Protein AF-A0A5J4V5X4-F1 (afdb_monomer)

Foldseek 3Di:
DVVVVVVVVVVVVVVVVVVVVLQDKDKDKDAFDKAAQFDAPDPPARFFKKKWKDAQQDIDIADTHGRDRIDTSHVDMDIDIGDCVSNVNDFKIKMWMWGDDPDDDIHTRFIWIDGPRVPRVHDDDDDTDGDDPDPVVVVVVVVVVVVVVVVVVVVVVVVVVVVVVVVVVLVVDDKDKDKDAFDKAAQFQAPDPPARFQKKKWKDQQPDIDIADTRPRDRIDTSHVDMDIDIDDCVRSVNRQWIKIWMWGDDPPDDIHTRDIDIDGD
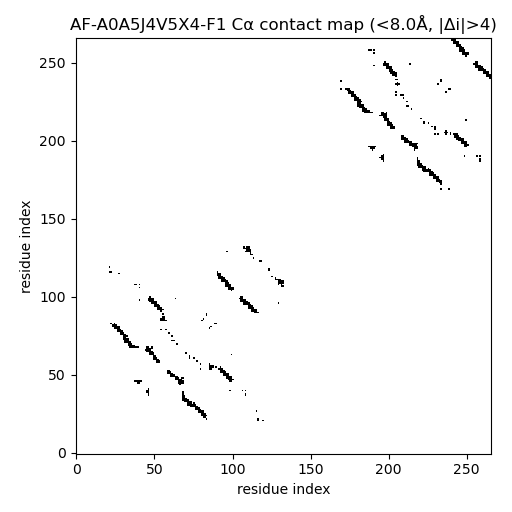
Nearest PDB structures (foldseek):
  6ank-assembly1_A  TM=4.273E-01  e=1.308E-10  Rattus norvegicus
  2uzp-assembly3_C  TM=7.784E-01  e=8.491E-06  Homo sapiens
  7a1r-assembly2_B  TM=8.191E-01  e=8.751E-05  Trypanosoma brucei equiperdum
  8fam-assembly2_B  TM=8.199E-01  e=1.141E-04  Octopus bimaculoides
  7t7c-assembly1_A  TM=8.362E-01  e=1.410E-04  Rattus norvegicus

Solvent-accessible surface area (backbone atoms only — not comparable to full-atom values): 15477 Å² total; per-residue (Å²): 115,71,73,58,54,51,53,56,48,52,51,53,51,49,53,50,51,60,59,52,67,73,69,61,77,50,71,49,74,48,59,74,43,70,52,67,83,49,74,71,76,48,95,78,69,45,22,20,40,30,45,38,41,36,43,51,82,45,76,51,67,57,72,74,46,75,61,39,45,59,50,72,46,67,92,48,72,47,81,43,74,41,37,71,76,48,23,71,78,57,65,45,41,38,40,37,35,30,30,63,48,96,75,79,74,60,46,77,61,22,39,39,70,46,70,50,70,87,37,71,98,40,95,72,91,81,88,79,76,65,44,62,82,69,75,53,68,60,58,54,52,48,52,53,50,52,52,52,49,52,53,49,52,51,53,50,50,53,51,48,52,52,50,49,52,51,49,59,58,52,69,73,60,71,73,46,73,49,76,48,62,65,45,65,51,67,84,48,73,68,75,41,98,88,53,44,16,22,37,28,44,40,40,33,46,72,93,48,72,52,69,56,72,72,43,73,64,34,41,56,51,70,46,60,90,49,73,48,77,48,78,45,37,59,75,81,34,70,61,64,46,47,36,40,41,31,36,30,30,61,47,98,78,77,72,62,44,82,74,48,74,49,73,42,82,111

Sequence (266 aa):
MIQVQQIEEDQKEQEKEDQESKYVKGVVQISNISVRDLPQMDLVGKTDPYVLFKMGIQEKQTSVAKETLNYDYKDEQFDMLYDKTIMQGKKEVEVEVWDYDSVGKNDLIGIASFDILPSFNNPIQVELFLQQKKKEKEETIKSLKEEEIKKKEEEIRLKEERRKKKREENAKYVKGIIKFSKIAVYDLPKMDIKDQSDPYVLIRMGEESEQTTIARNSQSHEYLNEEFMIEYDPVKTQVQKEVDVEVWDYDKTGFDDLIGAVSVDV

Organism: NCBI:txid222440

Structure (mmCIF, N/CA/C/O backbone):
data_AF-A0A5J4V5X4-F1
#
_entry.id   AF-A0A5J4V5X4-F1
#
loop_
_atom_site.group_PDB
_atom_site.id
_atom_site.type_symbol
_atom_site.label_atom_id
_atom_site.label_alt_id
_atom_site.label_comp_id
_atom_site.label_asym_id
_atom_site.label_entity_id
_atom_site.label_seq_id
_atom_site.pdbx_PDB_ins_code
_atom_site.Cartn_x
_atom_site.Cartn_y
_atom_site.Cartn_z
_atom_site.occupancy
_atom_site.B_iso_or_equiv
_atom_site.auth_seq_id
_atom_site.auth_comp_id
_atom_site.auth_asym_id
_atom_site.auth_atom_id
_atom_site.pdbx_PDB_model_num
ATOM 1 N N . MET A 1 1 ? -30.992 5.388 -13.947 1.00 60.34 1 MET A N 1
ATOM 2 C CA . MET A 1 1 ? -29.577 5.817 -14.019 1.00 60.34 1 MET A CA 1
ATOM 3 C C . MET A 1 1 ? -28.631 4.759 -13.454 1.00 60.34 1 MET A C 1
ATOM 5 O O . MET A 1 1 ? -27.707 4.409 -14.162 1.00 60.34 1 MET A O 1
ATOM 9 N N . ILE A 1 2 ? -28.907 4.163 -12.285 1.00 57.25 2 ILE A N 1
ATOM 10 C CA . ILE A 1 2 ? -28.045 3.130 -11.657 1.00 57.25 2 ILE A CA 1
ATOM 11 C C . ILE A 1 2 ? -27.912 1.844 -12.504 1.00 57.25 2 ILE A C 1
ATOM 13 O O . ILE A 1 2 ? -26.822 1.318 -12.672 1.00 57.25 2 ILE A O 1
ATOM 17 N N . GLN A 1 3 ? -29.002 1.372 -13.117 1.00 58.50 3 GLN A N 1
ATOM 18 C CA . GLN A 1 3 ? -29.009 0.108 -13.871 1.00 58.50 3 GLN A CA 1
ATOM 19 C C . GLN A 1 3 ? -28.243 0.159 -15.207 1.00 58.50 3 GLN A C 1
ATOM 21 O O . GLN A 1 3 ? -27.808 -0.873 -15.695 1.00 58.50 3 GLN A O 1
ATOM 26 N N . VAL A 1 4 ? -28.071 1.348 -15.796 1.00 68.19 4 VAL A N 1
ATOM 27 C CA . VAL A 1 4 ? -27.305 1.522 -17.047 1.00 68.19 4 VAL A CA 1
ATOM 28 C C . VAL A 1 4 ? -25.805 1.544 -16.753 1.00 68.19 4 VAL A C 1
ATOM 30 O O . VAL A 1 4 ? -25.046 0.912 -17.473 1.00 68.19 4 VAL A O 1
ATOM 33 N N . GLN A 1 5 ? -25.395 2.185 -15.652 1.00 61.69 5 GLN A N 1
ATOM 34 C CA . GLN A 1 5 ? -23.997 2.191 -15.205 1.00 61.69 5 GLN A CA 1
ATOM 35 C C . GLN A 1 5 ? -23.489 0.782 -14.897 1.00 61.69 5 GLN A C 1
ATOM 37 O O . GLN A 1 5 ? -22.386 0.440 -15.298 1.00 61.69 5 GLN A O 1
ATOM 42 N N . GLN A 1 6 ? -24.317 -0.048 -14.263 1.00 62.16 6 GLN A N 1
ATOM 43 C CA . GLN A 1 6 ? -23.923 -1.410 -13.913 1.00 62.16 6 GLN A CA 1
ATOM 44 C C . GLN A 1 6 ? -23.751 -2.311 -15.147 1.00 62.16 6 GLN A C 1
ATOM 46 O O . GLN A 1 6 ? -22.796 -3.066 -15.226 1.00 62.16 6 GLN A O 1
ATOM 51 N N . ILE A 1 7 ? -24.605 -2.156 -16.166 1.00 73.50 7 ILE A N 1
ATOM 52 C CA . ILE A 1 7 ? -24.464 -2.878 -17.443 1.00 73.50 7 ILE A CA 1
ATOM 53 C C . ILE A 1 7 ? -23.193 -2.445 -18.191 1.00 73.50 7 ILE A C 1
ATOM 55 O O . ILE A 1 7 ? -22.521 -3.279 -18.791 1.00 73.50 7 ILE A O 1
ATOM 59 N N . GLU A 1 8 ? -22.852 -1.154 -18.165 1.00 73.00 8 GLU A N 1
ATOM 60 C CA . GLU A 1 8 ? -21.616 -0.644 -18.777 1.00 73.00 8 GLU A CA 1
ATOM 61 C C . GLU A 1 8 ? -20.351 -1.103 -18.030 1.00 73.00 8 GLU A C 1
ATOM 63 O O . GLU A 1 8 ? -19.305 -1.294 -18.654 1.00 73.00 8 GLU A O 1
ATOM 68 N N . GLU A 1 9 ? -20.425 -1.271 -16.708 1.00 68.31 9 GLU A N 1
ATOM 69 C CA . GLU A 1 9 ? -19.343 -1.825 -15.885 1.00 68.31 9 GLU A CA 1
ATOM 70 C C . GLU A 1 9 ? -19.153 -3.324 -16.146 1.00 68.31 9 GLU A C 1
ATOM 72 O O . GLU A 1 9 ? -18.037 -3.732 -16.469 1.00 68.31 9 GLU A O 1
ATOM 77 N N . ASP A 1 10 ? -20.235 -4.107 -16.142 1.00 71.69 10 ASP A N 1
ATOM 78 C CA . ASP A 1 10 ? -20.206 -5.548 -16.419 1.00 71.69 10 ASP A CA 1
ATOM 79 C C . ASP A 1 10 ? -19.675 -5.839 -17.839 1.00 71.69 10 ASP A C 1
ATOM 81 O O . ASP A 1 10 ? -18.856 -6.736 -18.042 1.00 71.69 10 ASP A O 1
ATOM 85 N N . GLN A 1 11 ? -20.070 -5.039 -18.838 1.00 65.56 11 GLN A N 1
ATOM 86 C CA . GLN A 1 11 ? -19.550 -5.159 -20.208 1.00 65.56 11 GLN A CA 1
ATOM 87 C C . GLN A 1 11 ? -18.051 -4.844 -20.298 1.00 65.56 11 GLN A C 1
ATOM 89 O O . GLN A 1 11 ? -17.321 -5.536 -21.006 1.00 65.56 11 GLN A O 1
ATOM 94 N N . LYS A 1 12 ? -17.566 -3.837 -19.562 1.00 62.84 12 LYS A N 1
ATOM 95 C CA . LYS A 1 12 ? -16.130 -3.514 -19.503 1.00 62.84 12 LYS A CA 1
ATOM 96 C C . LYS A 1 12 ? -15.320 -4.584 -18.784 1.00 62.84 12 LYS A C 1
ATOM 98 O O . LYS A 1 12 ? -14.165 -4.801 -19.147 1.00 62.84 12 LYS A O 1
ATOM 103 N N . GLU A 1 13 ? -15.874 -5.208 -17.749 1.00 65.19 13 GLU A N 1
ATOM 104 C CA . GLU A 1 13 ? -15.226 -6.325 -17.059 1.00 65.19 13 GLU A CA 1
ATOM 105 C C . GLU A 1 13 ? -15.133 -7.548 -17.969 1.00 65.19 13 GLU A C 1
ATOM 107 O O . GLU A 1 13 ? -14.054 -8.127 -18.095 1.00 65.19 13 GLU A O 1
ATOM 112 N N . GLN A 1 14 ? -16.200 -7.855 -18.705 1.00 62.06 14 GLN A N 1
ATOM 113 C CA . GLN A 1 14 ? -16.226 -8.984 -19.627 1.00 62.06 14 GLN A CA 1
ATOM 114 C C . GLN A 1 14 ? -15.310 -8.781 -20.847 1.00 62.06 14 GLN A C 1
ATOM 116 O O . GLN A 1 14 ? -14.565 -9.687 -21.214 1.00 62.06 14 GLN A O 1
ATOM 121 N N . GLU A 1 15 ? -15.250 -7.573 -21.421 1.00 60.53 15 GLU A N 1
ATOM 122 C CA . GLU A 1 15 ? -14.280 -7.244 -22.480 1.00 60.53 15 GLU A CA 1
ATOM 123 C C . GLU A 1 15 ? -12.823 -7.340 -21.996 1.00 60.53 15 GLU A C 1
ATOM 125 O O . GLU A 1 15 ? -11.941 -7.780 -22.742 1.00 60.53 15 GLU A O 1
ATOM 130 N N . LYS A 1 16 ? -12.546 -6.947 -20.745 1.00 59.47 16 LYS A N 1
ATOM 131 C CA . LYS A 1 16 ? -11.217 -7.106 -20.135 1.00 59.47 16 LYS A CA 1
ATOM 132 C C . LYS A 1 16 ? -10.866 -8.576 -19.930 1.00 59.47 16 LYS A C 1
ATOM 134 O O . LYS A 1 16 ? -9.736 -8.963 -20.223 1.00 59.47 16 LYS A O 1
ATOM 139 N N . GLU A 1 17 ? -11.812 -9.381 -19.459 1.00 60.97 17 GLU A N 1
ATOM 140 C CA . GLU A 1 17 ? -11.627 -10.814 -19.227 1.00 60.97 17 GLU A CA 1
ATOM 141 C C . GLU A 1 17 ? -11.384 -11.570 -20.547 1.00 60.97 17 GLU A C 1
ATOM 143 O O . GLU A 1 17 ? -10.432 -12.349 -20.659 1.00 60.97 17 GLU A O 1
ATOM 148 N N . ASP A 1 18 ? -12.136 -11.235 -21.600 1.00 60.19 18 ASP A N 1
ATOM 149 C CA . ASP A 1 18 ? -11.964 -11.793 -22.944 1.00 60.19 18 ASP A CA 1
ATOM 150 C C . ASP A 1 18 ? -10.613 -11.408 -23.570 1.00 60.19 18 ASP A C 1
ATOM 152 O O . ASP A 1 18 ? -9.957 -12.241 -24.206 1.00 60.19 18 ASP A O 1
ATOM 156 N N . GLN A 1 19 ? -10.140 -10.172 -23.373 1.00 60.28 19 GLN A N 1
ATOM 157 C CA . GLN A 1 19 ? -8.794 -9.771 -23.800 1.00 60.28 19 GLN A CA 1
ATOM 158 C C . GLN A 1 19 ? -7.691 -10.464 -22.991 1.00 60.28 19 GLN A C 1
ATOM 160 O O . GLN A 1 19 ? -6.655 -10.829 -23.548 1.00 60.28 19 GLN A O 1
ATOM 165 N N . GLU A 1 20 ? -7.896 -10.671 -21.691 1.00 62.59 20 GLU A N 1
ATOM 166 C CA . GLU A 1 20 ? -6.935 -11.354 -20.827 1.00 62.59 20 GLU A CA 1
ATOM 167 C C . GLU A 1 20 ? -6.819 -12.855 -21.100 1.00 62.59 20 GLU A C 1
ATOM 169 O O . GLU A 1 20 ? -5.740 -13.419 -20.901 1.00 62.59 20 GLU A O 1
ATOM 174 N N . SER A 1 21 ? -7.888 -13.491 -21.582 1.00 63.16 21 SER A N 1
ATOM 175 C CA . SER A 1 21 ? -7.906 -14.917 -21.934 1.00 63.16 21 SER A CA 1
ATOM 176 C C . SER A 1 21 ? -6.951 -15.278 -23.085 1.00 63.16 21 SER A C 1
ATOM 178 O O . SER A 1 21 ? -6.534 -16.431 -23.209 1.00 63.16 21 SER A O 1
ATOM 180 N N . LYS A 1 22 ? -6.546 -14.290 -23.899 1.00 66.12 22 LYS A N 1
ATOM 181 C CA . LYS A 1 22 ? -5.608 -14.465 -25.024 1.00 66.12 22 LYS A CA 1
ATOM 182 C C . LYS A 1 22 ? -4.151 -14.627 -24.581 1.00 66.12 22 LYS A C 1
ATOM 184 O O . LYS A 1 22 ? -3.337 -15.161 -25.329 1.00 66.12 22 LYS A O 1
ATOM 189 N N . TYR A 1 23 ? -3.819 -14.187 -23.369 1.00 67.56 23 TYR A N 1
ATOM 190 C CA . TYR A 1 23 ? -2.474 -14.258 -22.808 1.00 67.56 23 TYR A CA 1
ATOM 191 C C . TYR A 1 23 ? -2.281 -15.553 -22.011 1.00 67.56 23 TYR A C 1
ATOM 193 O O . TYR A 1 23 ? -2.310 -15.570 -20.776 1.00 67.56 23 TYR A O 1
ATOM 201 N N . VAL A 1 24 ? -2.093 -16.660 -22.724 1.00 74.38 24 VAL A N 1
ATOM 202 C CA . VAL A 1 24 ? -1.725 -17.945 -22.113 1.00 74.38 24 VAL A CA 1
ATOM 203 C C . VAL A 1 24 ? -0.221 -18.011 -21.847 1.00 74.38 24 VAL A C 1
ATOM 205 O O . VAL A 1 24 ? 0.567 -17.313 -22.483 1.00 74.38 24 VAL A O 1
ATOM 208 N N . LYS A 1 25 ? 0.192 -18.865 -20.904 1.00 85.62 25 LYS A N 1
ATOM 209 C CA . LYS A 1 25 ? 1.616 -19.113 -20.639 1.00 85.62 25 LYS A CA 1
ATOM 210 C C . LYS A 1 25 ? 2.313 -19.582 -21.918 1.00 85.62 25 LYS A C 1
ATOM 212 O O . LYS A 1 25 ? 1.783 -20.445 -22.617 1.00 85.62 25 LYS A O 1
ATOM 217 N N . GLY A 1 26 ? 3.498 -19.054 -22.200 1.00 88.56 26 GLY A N 1
ATOM 218 C CA . GLY A 1 26 ? 4.203 -19.345 -23.445 1.00 88.56 26 GLY A CA 1
ATOM 219 C C . GLY A 1 26 ? 5.654 -18.881 -23.457 1.00 88.56 26 GLY A C 1
ATOM 220 O O . GLY A 1 26 ? 6.220 -18.525 -22.425 1.00 88.56 26 GLY A O 1
ATOM 221 N N . VAL A 1 27 ? 6.252 -18.896 -24.645 1.00 90.50 27 VAL A N 1
ATOM 222 C CA . VAL A 1 27 ? 7.612 -18.412 -24.901 1.00 90.50 27 VAL A CA 1
ATOM 223 C C . VAL A 1 27 ? 7.535 -17.346 -25.985 1.00 90.50 27 VAL A C 1
ATOM 225 O O . VAL A 1 27 ? 6.976 -17.594 -27.051 1.00 90.50 27 VAL A O 1
ATOM 228 N N . VAL A 1 28 ? 8.092 -16.171 -25.708 1.00 91.88 28 VAL A N 1
ATOM 229 C CA . VAL A 1 28 ? 8.309 -15.117 -26.701 1.00 91.88 28 VAL A CA 1
ATOM 230 C C . VAL A 1 28 ? 9.708 -15.299 -27.258 1.00 91.88 28 VAL A C 1
ATOM 232 O O . VAL A 1 28 ? 10.686 -15.204 -26.518 1.00 91.88 28 VAL A O 1
ATOM 235 N N . GLN A 1 29 ? 9.791 -15.580 -28.554 1.00 93.38 29 GLN A N 1
ATOM 236 C CA . GLN A 1 29 ? 11.049 -15.712 -29.273 1.00 93.38 29 GLN A CA 1
ATOM 237 C C . GLN A 1 29 ? 11.335 -14.433 -30.059 1.00 93.38 29 GLN A C 1
ATOM 239 O O . GLN A 1 29 ? 10.527 -14.010 -30.884 1.00 93.38 29 GLN A O 1
ATOM 244 N N . ILE A 1 30 ? 12.499 -13.839 -29.820 1.00 94.62 30 ILE A N 1
ATOM 245 C CA . ILE A 1 30 ? 12.974 -12.620 -30.478 1.00 94.62 30 ILE A CA 1
ATOM 246 C C . ILE A 1 30 ? 14.154 -13.003 -31.372 1.00 94.62 30 ILE A C 1
ATOM 248 O O . ILE A 1 30 ? 15.102 -13.623 -30.896 1.00 94.62 30 ILE A O 1
ATOM 252 N N . SER A 1 31 ? 14.094 -12.661 -32.659 1.00 94.44 31 SER A N 1
ATOM 253 C CA . SER A 1 31 ? 15.120 -12.969 -33.669 1.00 94.44 31 SER A CA 1
ATOM 254 C C . SER A 1 31 ? 15.124 -11.910 -34.778 1.00 94.44 31 SER A C 1
ATOM 256 O O . SER A 1 31 ? 14.267 -11.026 -34.785 1.00 94.44 31 SER A O 1
ATOM 258 N N . ASN A 1 32 ? 16.068 -11.997 -35.725 1.00 94.56 32 ASN A N 1
ATOM 259 C CA . ASN A 1 32 ? 16.205 -11.054 -36.849 1.00 94.56 32 ASN A CA 1
ATOM 260 C C . ASN A 1 32 ? 16.325 -9.589 -36.393 1.00 94.56 32 ASN A C 1
ATOM 262 O O . ASN A 1 32 ? 15.681 -8.692 -36.936 1.00 94.56 32 ASN A O 1
ATOM 266 N N . ILE A 1 33 ? 17.139 -9.356 -35.365 1.00 97.44 33 ILE A N 1
ATOM 267 C CA . ILE A 1 33 ? 17.257 -8.056 -34.706 1.00 97.44 33 ILE A CA 1
ATOM 268 C C . ILE A 1 33 ? 18.171 -7.151 -35.534 1.00 97.44 33 ILE A C 1
ATOM 270 O O . ILE A 1 33 ? 19.274 -7.543 -35.922 1.00 97.44 33 ILE A O 1
ATOM 274 N N . SER A 1 34 ? 17.737 -5.916 -35.773 1.00 96.69 34 SER A N 1
ATOM 275 C CA . SER A 1 34 ? 18.532 -4.922 -36.488 1.00 96.69 34 SER A CA 1
ATOM 276 C C . SER A 1 34 ? 18.312 -3.520 -35.939 1.00 96.69 34 SER A C 1
ATOM 278 O O . SER A 1 34 ? 17.181 -3.152 -35.630 1.00 96.69 34 SER A O 1
ATOM 280 N N . VAL A 1 35 ? 19.379 -2.726 -35.893 1.00 96.50 35 VAL A N 1
ATOM 281 C CA . VAL A 1 35 ? 19.341 -1.291 -35.577 1.00 96.50 35 VAL A CA 1
ATOM 282 C C . VAL A 1 35 ? 19.711 -0.481 -36.814 1.00 96.50 35 VAL A C 1
ATOM 284 O O . VAL A 1 35 ? 20.540 -0.921 -37.623 1.00 96.50 35 VAL A O 1
ATOM 287 N N . ARG A 1 36 ? 19.081 0.683 -36.982 1.00 94.88 36 ARG A N 1
ATOM 288 C CA . ARG A 1 36 ? 19.288 1.580 -38.123 1.00 94.88 36 ARG A CA 1
ATOM 289 C C . ARG A 1 36 ? 19.339 3.034 -37.688 1.00 94.88 36 ARG A C 1
ATOM 291 O O . ARG A 1 36 ? 18.669 3.402 -36.728 1.00 94.88 36 ARG A O 1
ATOM 298 N N . ASP A 1 37 ? 20.119 3.821 -38.424 1.00 91.69 37 ASP A N 1
ATOM 299 C CA . ASP A 1 37 ? 20.207 5.281 -38.313 1.00 91.69 37 ASP A CA 1
ATOM 300 C C . ASP A 1 37 ? 20.389 5.796 -36.874 1.00 91.69 37 ASP A C 1
ATOM 302 O O . ASP A 1 37 ? 19.809 6.808 -36.473 1.00 91.69 37 ASP A O 1
ATOM 306 N N . LEU A 1 38 ? 21.209 5.095 -36.083 1.00 91.88 38 LEU A N 1
ATOM 307 C CA . LEU A 1 38 ? 21.501 5.509 -34.713 1.00 91.88 38 LEU A CA 1
ATOM 308 C C . LEU A 1 38 ? 22.271 6.845 -34.694 1.00 91.88 38 LEU A C 1
ATOM 310 O O . LEU A 1 38 ? 23.084 7.104 -35.589 1.00 91.88 38 LEU A O 1
ATOM 314 N N . PRO A 1 39 ? 22.046 7.706 -33.685 1.00 85.75 39 PRO A N 1
ATOM 315 C CA . PRO A 1 39 ? 22.862 8.896 -33.486 1.00 85.75 39 PRO A CA 1
ATOM 316 C C . PRO A 1 39 ? 24.295 8.502 -33.119 1.00 85.75 39 PRO A C 1
ATOM 318 O O . PRO A 1 39 ? 24.517 7.493 -32.462 1.00 85.75 39 PRO A O 1
ATOM 321 N N . GLN A 1 40 ? 25.262 9.324 -33.516 1.00 81.69 40 GLN A N 1
ATOM 322 C CA . GLN A 1 40 ? 26.633 9.214 -33.028 1.00 81.69 40 GLN A CA 1
ATOM 323 C C . GLN A 1 40 ? 26.697 9.797 -31.612 1.00 81.69 40 GLN A C 1
ATOM 325 O O . GLN A 1 40 ? 26.451 10.995 -31.449 1.00 81.69 40 GLN A O 1
ATOM 330 N N . MET A 1 41 ? 27.006 8.970 -30.613 1.00 78.44 41 MET A N 1
ATOM 331 C CA . MET A 1 41 ? 27.123 9.436 -29.223 1.00 78.44 41 MET A CA 1
ATOM 332 C C . MET A 1 41 ? 28.569 9.788 -28.848 1.00 78.44 41 MET A C 1
ATOM 334 O O . MET A 1 41 ? 28.790 10.777 -28.149 1.00 78.44 41 MET A O 1
ATOM 338 N N . ASP A 1 42 ? 29.550 9.057 -29.385 1.00 71.44 42 ASP A N 1
ATOM 339 C CA . ASP A 1 42 ? 30.968 9.274 -29.093 1.00 71.44 42 ASP A CA 1
ATOM 340 C C . ASP A 1 42 ? 31.590 10.495 -29.785 1.00 71.44 42 ASP A C 1
ATOM 342 O O . ASP A 1 42 ? 31.419 10.736 -30.984 1.00 71.44 42 ASP A O 1
ATOM 346 N N . LEU A 1 43 ? 32.416 11.233 -29.028 1.00 62.25 43 LEU A N 1
ATOM 347 C CA . LEU A 1 43 ? 33.206 12.372 -29.527 1.00 62.25 43 LEU A CA 1
ATOM 348 C C . LEU A 1 43 ? 34.296 11.949 -30.530 1.00 62.25 43 LEU A C 1
ATOM 350 O O . LEU A 1 43 ? 34.685 12.745 -31.387 1.00 62.25 43 LEU A O 1
ATOM 354 N N . VAL A 1 44 ? 34.815 10.723 -30.404 1.00 61.06 44 VAL A N 1
ATOM 355 C CA . VAL A 1 44 ? 35.827 10.124 -31.287 1.00 61.06 44 VAL A CA 1
ATOM 356 C C . VAL A 1 44 ? 35.436 8.669 -31.536 1.00 61.06 44 VAL A C 1
ATOM 358 O O . VAL A 1 44 ? 35.567 7.852 -30.638 1.00 61.06 44 VAL A O 1
ATOM 361 N N . GLY A 1 45 ? 34.985 8.353 -32.750 1.00 65.38 45 GLY A N 1
ATOM 362 C CA . GLY A 1 45 ? 34.413 7.043 -33.087 1.00 65.38 45 GLY A CA 1
ATOM 363 C C . GLY A 1 45 ? 32.951 7.159 -33.519 1.00 65.38 45 GLY A C 1
ATOM 364 O O . GLY A 1 45 ? 32.420 8.262 -33.639 1.00 65.38 45 GLY A O 1
ATOM 365 N N . LYS A 1 46 ? 32.319 6.026 -33.821 1.00 77.31 46 LYS A N 1
ATOM 366 C CA . LYS A 1 46 ? 30.856 5.897 -33.944 1.00 77.31 46 LYS A CA 1
ATOM 367 C C . LYS A 1 46 ? 30.353 5.150 -32.706 1.00 77.31 46 LYS A C 1
ATOM 369 O O . LYS A 1 46 ? 31.164 4.620 -31.973 1.00 77.31 46 LYS A O 1
ATOM 374 N N . THR A 1 47 ? 29.043 5.036 -32.560 1.00 87.00 47 THR A N 1
ATOM 375 C CA . THR A 1 47 ? 28.393 4.248 -31.507 1.00 87.00 47 THR A CA 1
ATOM 376 C C . THR A 1 47 ? 28.736 2.756 -31.571 1.00 87.00 47 THR A C 1
ATOM 378 O O . THR A 1 47 ? 28.851 2.187 -32.661 1.00 87.00 47 THR A O 1
ATOM 381 N N . ASP A 1 48 ? 28.834 2.129 -30.403 1.00 93.25 48 ASP A N 1
ATOM 382 C CA . ASP A 1 48 ? 29.002 0.700 -30.155 1.00 93.25 48 ASP A CA 1
ATOM 383 C C . ASP A 1 48 ? 27.676 0.086 -29.639 1.00 93.25 48 ASP A C 1
ATOM 385 O O . ASP A 1 48 ? 27.520 -0.182 -28.440 1.00 93.25 48 ASP A O 1
ATOM 389 N N . PRO A 1 49 ? 26.652 -0.119 -30.496 1.00 95.88 49 PRO A N 1
ATOM 390 C CA . PRO A 1 49 ? 25.311 -0.383 -30.003 1.00 95.88 49 PRO A CA 1
ATOM 391 C C . PRO A 1 49 ? 25.120 -1.817 -29.494 1.00 95.88 49 PRO A C 1
ATOM 393 O O . PRO A 1 49 ? 25.599 -2.789 -30.093 1.00 95.88 49 PRO A O 1
ATOM 396 N N . TYR A 1 50 ? 24.303 -1.958 -28.452 1.00 97.31 50 TYR A N 1
ATOM 397 C CA . TYR A 1 50 ? 23.636 -3.209 -28.080 1.00 97.31 50 TYR A CA 1
ATOM 398 C C . TYR A 1 50 ? 22.156 -2.967 -27.762 1.00 97.31 50 TYR A C 1
ATOM 400 O O . TYR A 1 50 ? 21.747 -1.862 -27.394 1.00 97.31 50 TYR A O 1
ATOM 408 N N . VAL A 1 51 ? 21.343 -4.011 -27.922 1.00 98.00 51 VAL A N 1
ATOM 409 C CA . VAL A 1 51 ? 19.897 -3.981 -27.678 1.00 98.00 51 VAL A CA 1
ATOM 410 C C . VAL A 1 51 ? 19.580 -4.800 -26.434 1.00 98.00 51 VAL A C 1
ATOM 412 O O . VAL A 1 51 ? 19.997 -5.952 -26.324 1.00 98.00 51 VAL A O 1
ATOM 415 N N . LEU A 1 52 ? 18.827 -4.214 -25.508 1.00 98.12 52 LEU A N 1
ATOM 416 C CA . LEU A 1 52 ? 18.353 -4.841 -24.281 1.00 98.12 52 LEU A CA 1
ATOM 417 C C . LEU A 1 52 ? 16.833 -5.019 -24.350 1.00 98.12 52 LEU A C 1
ATOM 419 O O . LEU A 1 52 ? 16.085 -4.048 -24.425 1.00 98.12 52 LEU A O 1
ATOM 423 N N . PHE A 1 53 ? 16.382 -6.266 -24.291 1.00 97.31 53 PHE A N 1
ATOM 424 C CA . PHE A 1 53 ? 14.978 -6.647 -24.208 1.00 97.31 53 PHE A CA 1
ATOM 425 C C . PHE A 1 53 ? 14.598 -6.886 -22.753 1.00 97.31 53 PHE A C 1
ATOM 427 O O . PHE A 1 53 ? 15.211 -7.724 -22.086 1.00 97.31 53 PHE A O 1
ATOM 434 N N . LYS A 1 54 ? 13.559 -6.202 -22.276 1.00 95.94 54 LYS A N 1
ATOM 435 C CA . LYS A 1 54 ? 12.984 -6.397 -20.943 1.00 95.94 54 LYS A CA 1
ATOM 436 C C . LYS A 1 54 ? 11.547 -6.872 -21.057 1.00 95.94 54 LYS A C 1
ATOM 438 O O . LYS A 1 54 ? 10.717 -6.255 -21.722 1.00 95.94 54 LYS A O 1
ATOM 443 N N . MET A 1 55 ? 11.244 -7.969 -20.375 1.00 93.75 55 MET A N 1
ATOM 444 C CA . MET A 1 55 ? 9.916 -8.569 -20.363 1.00 93.75 55 MET A CA 1
ATOM 445 C C . MET A 1 55 ? 9.587 -9.033 -18.945 1.00 93.75 55 MET A C 1
ATOM 447 O O . MET A 1 55 ? 10.018 -10.098 -18.490 1.00 93.75 55 MET A O 1
ATOM 451 N N . GLY A 1 56 ? 8.853 -8.186 -18.221 1.00 91.56 56 GLY A N 1
ATOM 452 C CA . GLY A 1 56 ? 8.603 -8.384 -16.797 1.00 91.56 56 GLY A CA 1
ATOM 453 C C . GLY A 1 56 ? 9.903 -8.344 -15.993 1.00 91.56 56 GLY A C 1
ATOM 454 O O . GLY A 1 56 ? 10.629 -7.357 -16.044 1.00 91.56 56 GLY A O 1
ATOM 455 N N . ILE A 1 57 ? 10.208 -9.428 -15.278 1.00 92.06 57 ILE A N 1
ATOM 456 C CA . ILE A 1 57 ? 11.463 -9.581 -14.517 1.00 92.06 57 ILE A CA 1
ATOM 457 C C . ILE A 1 57 ? 12.644 -10.127 -15.338 1.00 92.06 57 ILE A C 1
ATOM 459 O O . ILE A 1 57 ? 13.716 -10.356 -14.781 1.00 92.06 57 ILE A O 1
ATOM 463 N N . GLN A 1 58 ? 12.449 -10.417 -16.628 1.00 94.75 58 GLN A N 1
ATOM 464 C CA . GLN A 1 58 ? 13.494 -10.974 -17.486 1.00 94.75 58 GLN A CA 1
ATOM 465 C C . GLN A 1 58 ? 14.161 -9.891 -18.320 1.00 94.75 58 GLN A C 1
ATOM 467 O O . GLN A 1 58 ? 13.482 -9.042 -18.895 1.00 94.75 58 GLN A O 1
ATOM 472 N N . GLU A 1 59 ? 15.476 -10.014 -18.468 1.00 97.31 59 GLU A N 1
ATOM 473 C CA . GLU A 1 59 ? 16.285 -9.183 -19.352 1.00 97.31 59 GLU A CA 1
ATOM 474 C C . GLU A 1 59 ? 17.159 -10.068 -20.254 1.00 97.31 59 GLU A C 1
ATOM 476 O O . GLU A 1 59 ? 17.719 -11.078 -19.808 1.00 97.31 59 GLU A O 1
ATOM 481 N N . LYS A 1 60 ? 17.260 -9.712 -21.536 1.00 97.94 60 LYS A N 1
ATOM 482 C CA . LYS A 1 60 ? 18.125 -10.361 -22.533 1.00 97.94 60 LYS A CA 1
ATOM 483 C C . LYS A 1 60 ? 18.795 -9.293 -23.383 1.00 97.94 60 LYS A C 1
ATOM 485 O O . LYS A 1 60 ? 18.123 -8.367 -23.815 1.00 97.94 60 LYS A O 1
ATOM 490 N N . GLN A 1 61 ? 20.094 -9.424 -23.630 1.00 98.00 61 GLN A N 1
ATOM 491 C CA . GLN A 1 61 ? 20.866 -8.435 -24.382 1.00 98.00 61 GLN A CA 1
ATOM 492 C C . GLN A 1 61 ? 21.568 -9.063 -25.580 1.00 98.00 61 GLN A C 1
ATOM 494 O O . GLN A 1 61 ? 21.982 -10.224 -25.499 1.00 98.00 61 GLN A O 1
ATOM 499 N N . THR A 1 62 ? 21.741 -8.276 -26.639 1.00 98.50 62 THR A N 1
ATOM 500 C CA . THR A 1 62 ? 22.570 -8.662 -27.781 1.00 98.50 62 THR A CA 1
ATOM 501 C C . THR A 1 62 ? 24.061 -8.577 -27.471 1.00 98.50 62 THR A C 1
ATOM 503 O O . THR A 1 62 ? 24.477 -8.011 -26.455 1.00 98.50 62 THR A O 1
ATOM 506 N N . SER A 1 63 ? 24.892 -9.087 -28.380 1.00 97.44 63 SER A N 1
ATOM 507 C CA . SER A 1 63 ? 26.294 -8.675 -28.435 1.00 97.44 63 SER A CA 1
ATOM 508 C C . SER A 1 63 ? 26.431 -7.167 -28.712 1.00 97.44 63 SER A C 1
ATOM 510 O O . SER A 1 63 ? 25.487 -6.502 -29.150 1.00 97.44 63 SER A O 1
ATOM 512 N N . VAL A 1 64 ? 27.614 -6.619 -28.425 1.00 96.94 64 VAL A N 1
ATOM 513 C CA . VAL A 1 64 ? 27.967 -5.225 -28.727 1.00 96.94 64 VAL A CA 1
ATOM 514 C C . VAL A 1 64 ? 28.522 -5.161 -30.149 1.00 96.94 64 VAL A C 1
ATOM 516 O O . VAL A 1 64 ? 29.519 -5.822 -30.459 1.00 96.94 64 VAL A O 1
ATOM 519 N N . ALA A 1 65 ? 27.887 -4.372 -31.012 1.00 95.38 65 ALA A N 1
ATOM 520 C CA . ALA A 1 65 ? 28.429 -4.051 -32.327 1.00 95.38 65 ALA A CA 1
ATOM 521 C C . ALA A 1 65 ? 29.492 -2.954 -32.197 1.00 95.38 65 ALA A C 1
ATOM 523 O O . ALA A 1 65 ? 29.405 -2.136 -31.293 1.00 95.38 65 ALA A O 1
ATOM 524 N N . LYS A 1 66 ? 30.488 -2.932 -33.090 1.00 92.44 66 LYS A N 1
ATOM 525 C CA . LYS A 1 66 ? 31.606 -1.979 -33.011 1.00 92.44 66 LYS A CA 1
ATOM 526 C C . LYS A 1 66 ? 31.510 -0.882 -34.061 1.00 92.44 66 LYS A C 1
ATOM 528 O O . LYS A 1 66 ? 31.365 -1.195 -35.244 1.00 92.44 66 LYS A O 1
ATOM 533 N N . GLU A 1 67 ? 31.653 0.362 -33.624 1.00 89.94 67 GLU A N 1
ATOM 534 C CA . GLU A 1 67 ? 31.762 1.585 -34.414 1.00 89.94 67 GLU A CA 1
ATOM 535 C C . GLU A 1 67 ? 30.769 1.627 -35.590 1.00 89.94 67 GLU A C 1
ATOM 537 O O . GLU A 1 67 ? 31.136 1.768 -36.765 1.00 89.94 67 GLU A O 1
ATOM 542 N N . THR A 1 68 ? 29.474 1.506 -35.300 1.00 92.94 68 THR A N 1
ATOM 543 C CA . THR A 1 68 ? 28.434 1.455 -36.327 1.00 92.94 68 THR A CA 1
ATOM 544 C C . THR A 1 68 ? 27.121 2.116 -35.917 1.00 92.94 68 THR A C 1
ATOM 546 O O . THR A 1 68 ? 26.680 2.050 -34.779 1.00 92.94 68 THR A O 1
ATOM 549 N N . LEU A 1 69 ? 26.449 2.721 -36.900 1.00 91.88 69 LEU A N 1
ATOM 550 C CA . LEU A 1 69 ? 25.108 3.302 -36.745 1.00 91.88 69 LEU A CA 1
ATOM 551 C C . LEU A 1 69 ? 24.007 2.380 -37.299 1.00 91.88 69 LEU A C 1
ATOM 553 O O . LEU A 1 69 ? 22.821 2.658 -37.150 1.00 91.88 69 LEU A O 1
ATOM 557 N N . ASN A 1 70 ? 24.407 1.302 -37.982 1.00 94.88 70 ASN A N 1
ATOM 558 C CA . ASN A 1 70 ? 23.531 0.331 -38.626 1.00 94.88 70 ASN A CA 1
ATOM 559 C C . ASN A 1 70 ? 24.116 -1.070 -38.423 1.00 94.88 70 ASN A C 1
ATOM 561 O O . ASN A 1 70 ? 25.249 -1.328 -38.839 1.00 94.88 70 ASN A O 1
ATOM 565 N N . TYR A 1 71 ? 23.370 -1.980 -37.805 1.00 97.19 71 TYR A N 1
ATOM 566 C CA . TYR A 1 71 ? 23.873 -3.326 -37.536 1.00 97.19 71 TYR A CA 1
ATOM 567 C C . TYR A 1 71 ? 22.768 -4.378 -37.553 1.00 97.19 71 TYR A C 1
ATOM 569 O O . TYR A 1 71 ? 21.624 -4.085 -37.204 1.00 97.19 71 TYR A O 1
ATOM 577 N N . ASP A 1 72 ? 23.131 -5.595 -37.961 1.00 97.38 72 ASP A N 1
ATOM 578 C CA . ASP A 1 72 ? 22.253 -6.763 -37.984 1.00 97.38 72 ASP A CA 1
ATOM 579 C C . ASP A 1 72 ? 22.795 -7.851 -37.053 1.00 97.38 72 ASP A C 1
ATOM 581 O O . ASP A 1 72 ? 23.844 -8.435 -37.322 1.00 97.38 72 ASP A O 1
ATOM 585 N N . TYR A 1 73 ? 22.039 -8.194 -36.015 1.00 96.88 73 TYR A N 1
ATOM 586 C CA . TYR A 1 73 ? 22.346 -9.279 -35.079 1.00 96.88 73 TYR A CA 1
ATOM 587 C C . TYR A 1 73 ? 21.696 -10.590 -35.565 1.00 96.88 73 TYR A C 1
ATOM 589 O O . TYR A 1 73 ? 20.902 -11.209 -34.859 1.00 96.88 73 TYR A O 1
ATOM 597 N N . LYS A 1 74 ? 21.959 -10.981 -36.824 1.00 89.00 74 LYS A N 1
ATOM 598 C CA . LYS A 1 74 ? 21.203 -12.045 -37.533 1.00 89.00 74 LYS A CA 1
ATOM 599 C C . LYS A 1 74 ? 21.261 -13.413 -36.860 1.00 89.00 74 LYS A C 1
ATOM 601 O O . LYS A 1 74 ? 20.302 -14.169 -36.965 1.00 89.00 74 LYS A O 1
ATOM 606 N N . ASP A 1 75 ? 22.366 -13.708 -36.185 1.00 91.75 75 ASP A N 1
ATOM 607 C CA . ASP A 1 75 ? 22.613 -15.008 -35.558 1.00 91.75 75 ASP A CA 1
ATOM 608 C C . ASP A 1 75 ? 22.182 -15.047 -34.081 1.00 91.75 75 ASP A C 1
ATOM 610 O O . ASP A 1 75 ? 22.406 -16.041 -33.388 1.00 91.75 75 ASP A O 1
ATOM 614 N N . GLU A 1 76 ? 21.567 -13.972 -33.581 1.00 96.88 76 GLU A N 1
ATOM 615 C CA . GLU A 1 76 ? 21.129 -13.863 -32.194 1.00 96.88 76 GLU A CA 1
ATOM 616 C C . GLU A 1 76 ? 19.624 -14.109 -32.061 1.00 96.88 76 GLU A C 1
ATOM 618 O O . GLU A 1 76 ? 18.799 -13.534 -32.776 1.0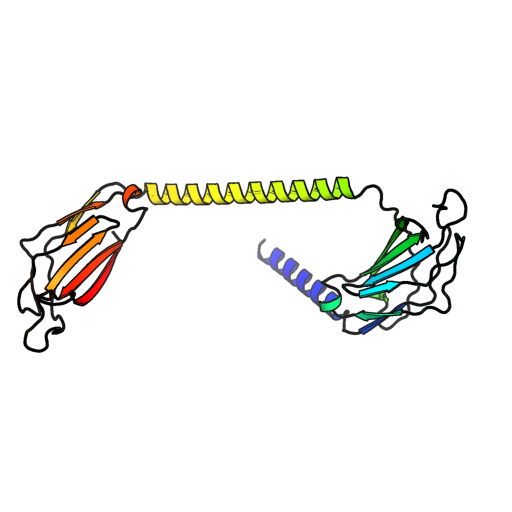0 96.88 76 GLU A O 1
ATOM 623 N N . GLN A 1 77 ? 19.272 -14.972 -31.107 1.00 96.69 77 GLN A N 1
ATOM 624 C CA . GLN A 1 77 ? 17.896 -15.319 -30.784 1.00 96.69 77 GLN A CA 1
ATOM 625 C C . GLN A 1 77 ? 17.720 -15.440 -29.272 1.00 96.69 77 GLN A C 1
ATOM 627 O O . GLN A 1 77 ? 18.541 -16.050 -28.583 1.00 96.69 77 GLN A O 1
ATOM 632 N N . PHE A 1 78 ? 16.611 -14.905 -28.765 1.00 96.88 78 PHE A N 1
ATOM 633 C CA . PHE A 1 78 ? 16.282 -14.924 -27.346 1.00 96.88 78 PHE A CA 1
ATOM 634 C C . PHE A 1 78 ? 14.896 -15.500 -27.111 1.00 96.88 78 PHE A C 1
ATOM 636 O O . PHE A 1 78 ? 13.914 -14.996 -27.647 1.00 96.88 78 PHE A O 1
ATOM 643 N N . ASP A 1 79 ? 14.825 -16.508 -26.249 1.00 95.62 79 ASP A N 1
ATOM 644 C CA . ASP A 1 79 ? 13.573 -17.044 -25.731 1.00 95.62 79 ASP A CA 1
ATOM 645 C C . ASP A 1 79 ? 13.320 -16.450 -24.336 1.00 95.62 79 ASP A C 1
ATOM 647 O O . ASP A 1 79 ? 14.166 -16.547 -23.437 1.00 95.62 79 ASP A O 1
ATOM 651 N N . MET A 1 80 ? 12.161 -15.818 -24.151 1.00 94.81 80 MET A N 1
ATOM 652 C CA . MET A 1 80 ? 11.731 -15.215 -22.888 1.00 94.81 80 MET A CA 1
ATOM 653 C C . MET A 1 80 ? 10.395 -15.823 -22.454 1.00 94.81 80 MET A C 1
ATOM 655 O O . MET A 1 80 ? 9.461 -15.935 -23.247 1.00 94.81 80 MET A O 1
ATOM 659 N N . LEU A 1 81 ? 10.281 -16.228 -21.188 1.00 92.25 81 LEU A N 1
ATOM 660 C CA . LEU A 1 81 ? 9.068 -16.880 -20.686 1.00 92.25 81 LEU A CA 1
ATOM 661 C C . LEU A 1 81 ? 7.939 -15.873 -20.482 1.00 92.25 81 LEU A C 1
ATOM 663 O O . LEU A 1 81 ? 8.085 -14.934 -19.702 1.00 92.25 81 LEU A O 1
ATOM 667 N N . TYR A 1 82 ? 6.801 -16.100 -21.124 1.00 89.19 82 TYR A N 1
ATOM 668 C CA . TYR A 1 82 ? 5.591 -15.330 -20.889 1.00 89.19 82 TYR A CA 1
ATOM 669 C C . TYR A 1 82 ? 4.716 -16.025 -19.842 1.00 89.19 82 TYR A C 1
ATOM 671 O O . TYR A 1 82 ? 4.214 -17.129 -20.055 1.00 89.19 82 TYR A O 1
ATOM 679 N N . ASP A 1 83 ? 4.511 -15.355 -18.711 1.00 86.62 83 ASP A N 1
ATOM 680 C CA . ASP A 1 83 ? 3.554 -15.725 -17.666 1.00 86.62 83 ASP A CA 1
ATOM 681 C C . ASP A 1 83 ? 3.080 -14.440 -16.970 1.00 86.62 83 ASP A C 1
ATOM 683 O O . ASP A 1 83 ? 3.902 -13.565 -16.695 1.00 86.62 83 ASP A O 1
ATOM 687 N N . LYS A 1 84 ? 1.785 -14.320 -16.643 1.00 82.69 84 LYS A N 1
ATOM 688 C CA . LYS A 1 84 ? 1.221 -13.142 -15.953 1.00 82.69 84 LYS A CA 1
ATOM 689 C C . LYS A 1 84 ? 2.020 -12.747 -14.701 1.00 82.69 84 LYS A C 1
ATOM 691 O O . LYS A 1 84 ? 2.210 -11.557 -14.450 1.00 82.69 84 LYS A O 1
ATOM 696 N N . THR A 1 85 ? 2.518 -13.719 -13.934 1.00 85.00 85 THR A N 1
ATOM 697 C CA . THR A 1 85 ? 3.335 -13.468 -12.739 1.00 85.00 85 THR A CA 1
ATOM 698 C C . THR A 1 85 ? 4.709 -12.905 -13.098 1.00 85.00 85 THR A C 1
ATOM 700 O O . THR A 1 85 ? 5.167 -11.957 -12.464 1.00 85.00 85 THR A O 1
ATOM 703 N N . ILE A 1 86 ? 5.350 -13.446 -14.137 1.00 87.00 86 ILE A N 1
ATOM 704 C CA . ILE A 1 86 ? 6.660 -12.981 -14.618 1.00 87.00 86 ILE A CA 1
ATOM 705 C C . ILE A 1 86 ? 6.548 -11.571 -15.198 1.00 87.00 86 ILE A C 1
ATOM 707 O O . ILE A 1 86 ? 7.422 -10.741 -14.962 1.00 87.00 86 ILE A O 1
ATOM 711 N N . MET A 1 87 ? 5.450 -11.294 -15.903 1.00 86.38 87 MET A N 1
ATOM 712 C CA . MET A 1 87 ? 5.165 -10.014 -16.544 1.00 86.38 87 MET A CA 1
ATOM 713 C C . MET A 1 87 ? 4.833 -8.883 -15.560 1.00 86.38 87 MET A C 1
ATOM 715 O O . MET A 1 87 ? 4.807 -7.724 -15.968 1.00 86.38 87 MET A O 1
ATOM 719 N N . GLN A 1 88 ? 4.555 -9.188 -14.285 1.00 84.62 88 GLN A N 1
ATOM 720 C CA . GLN A 1 88 ? 4.152 -8.204 -13.266 1.00 84.62 88 GLN A CA 1
ATOM 721 C C . GLN A 1 88 ? 2.972 -7.316 -13.716 1.00 84.62 88 GLN A C 1
ATOM 723 O O . GLN A 1 88 ? 2.936 -6.117 -13.450 1.00 84.62 88 GLN A O 1
ATOM 728 N N . GLY A 1 89 ? 2.016 -7.898 -14.448 1.00 76.50 89 GLY A N 1
ATOM 729 C CA . GLY A 1 89 ? 0.858 -7.181 -14.996 1.00 76.50 89 GLY A CA 1
ATOM 730 C C . GLY A 1 89 ? 1.127 -6.364 -16.267 1.00 76.50 89 GLY A C 1
ATOM 731 O O . GLY A 1 89 ? 0.179 -5.831 -16.843 1.00 76.50 89 GLY A O 1
ATOM 732 N N . LYS A 1 90 ? 2.378 -6.286 -16.747 1.00 82.81 90 LYS A N 1
ATOM 733 C CA . LYS A 1 90 ? 2.702 -5.700 -18.056 1.00 82.81 90 LYS A CA 1
ATOM 734 C C . LYS A 1 90 ? 2.340 -6.659 -19.196 1.00 82.81 90 LYS A C 1
ATOM 736 O O . LYS A 1 90 ? 2.174 -7.861 -19.005 1.00 82.81 90 LYS A O 1
ATOM 741 N N . LYS A 1 91 ? 2.222 -6.115 -20.404 1.00 83.81 91 LYS A N 1
ATOM 742 C CA . LYS A 1 91 ? 1.842 -6.856 -21.621 1.00 83.81 91 LYS A CA 1
ATOM 743 C C . LYS A 1 91 ? 2.819 -6.652 -22.781 1.00 83.81 91 LYS A C 1
ATOM 745 O O . LYS A 1 91 ? 2.662 -7.248 -23.841 1.00 83.81 91 LYS A O 1
ATOM 750 N N . GLU A 1 92 ? 3.840 -5.839 -22.551 1.00 89.44 92 GLU A N 1
ATOM 751 C CA . GLU A 1 92 ? 4.760 -5.357 -23.570 1.00 89.44 92 GLU A CA 1
ATOM 752 C C . GLU A 1 92 ? 6.173 -5.887 -23.330 1.00 89.44 92 GLU A C 1
ATOM 754 O O . GLU A 1 92 ? 6.566 -6.153 -22.187 1.00 89.44 92 GLU A O 1
ATOM 759 N N . VAL A 1 93 ? 6.936 -5.996 -24.415 1.00 92.38 93 VAL A N 1
ATOM 760 C CA . VAL A 1 93 ? 8.398 -6.064 -24.369 1.00 92.38 93 VAL A CA 1
ATOM 761 C C . VAL A 1 93 ? 8.923 -4.640 -24.496 1.00 92.38 93 VAL A C 1
ATOM 763 O O . VAL A 1 93 ? 8.598 -3.939 -25.453 1.00 92.38 93 VAL A O 1
ATOM 766 N N . GLU A 1 94 ? 9.730 -4.215 -23.531 1.00 94.81 94 GLU A N 1
ATOM 767 C CA . GLU A 1 94 ? 10.482 -2.964 -23.595 1.00 94.81 94 GLU A CA 1
ATOM 768 C C . GLU A 1 94 ? 11.832 -3.240 -24.268 1.00 94.81 94 GLU A C 1
ATOM 770 O O . GLU A 1 94 ? 12.502 -4.230 -23.969 1.00 94.81 94 GLU A O 1
ATOM 775 N N . VAL A 1 95 ? 12.206 -2.382 -25.208 1.00 96.38 95 VAL A N 1
ATOM 776 C CA . VAL A 1 95 ? 13.436 -2.463 -25.992 1.00 96.38 95 VAL A CA 1
ATOM 777 C C . VAL A 1 95 ? 14.232 -1.199 -25.728 1.00 96.38 95 VAL A C 1
ATOM 779 O O . VAL A 1 95 ? 13.789 -0.099 -26.053 1.00 96.38 95 VAL A O 1
ATOM 782 N N . GLU A 1 96 ? 15.416 -1.353 -25.157 1.00 96.94 96 GLU A N 1
ATOM 783 C CA . GLU A 1 96 ? 16.360 -0.259 -24.971 1.00 96.94 96 GLU A CA 1
ATOM 784 C C . GLU A 1 96 ? 17.560 -0.461 -25.892 1.00 96.94 96 GLU A C 1
ATOM 786 O O . GLU A 1 96 ? 18.076 -1.570 -26.024 1.00 96.94 96 GLU A O 1
ATOM 791 N N . VAL A 1 97 ? 18.023 0.615 -26.519 1.00 96.56 97 VAL A N 1
ATOM 792 C CA . VAL A 1 97 ? 19.238 0.610 -27.337 1.00 96.56 97 VAL A CA 1
ATOM 793 C C . VAL A 1 97 ? 20.258 1.504 -26.656 1.00 96.56 97 VAL A C 1
ATOM 795 O O . VAL A 1 97 ? 19.949 2.638 -26.284 1.00 96.56 97 VAL A O 1
ATOM 798 N N . TRP A 1 98 ? 21.455 0.972 -26.461 1.00 95.25 98 TRP A N 1
ATOM 799 C CA . TRP A 1 98 ? 22.502 1.571 -25.644 1.00 95.25 98 TRP A CA 1
ATOM 800 C C . TRP A 1 98 ? 23.811 1.630 -26.418 1.00 95.25 98 TRP A C 1
ATOM 802 O O . TRP A 1 98 ? 24.094 0.721 -27.193 1.00 95.25 98 TRP A O 1
ATOM 812 N N . ASP A 1 99 ? 24.598 2.669 -26.164 1.00 93.50 99 ASP A N 1
ATOM 813 C CA . ASP A 1 99 ? 25.987 2.788 -26.590 1.00 93.50 99 ASP A CA 1
ATOM 814 C C . ASP A 1 99 ? 26.898 2.182 -25.518 1.00 93.50 99 ASP A C 1
ATOM 816 O O . ASP A 1 99 ? 26.752 2.490 -24.330 1.00 93.50 99 ASP A O 1
ATOM 820 N N . TYR A 1 100 ? 27.770 1.253 -25.897 1.00 92.75 100 TYR A N 1
ATOM 821 C CA . TYR A 1 100 ? 28.694 0.623 -24.964 1.00 92.75 100 TYR A CA 1
ATOM 822 C C . TYR A 1 100 ? 29.968 1.455 -24.810 1.00 92.75 100 TYR A C 1
ATOM 824 O O . TYR A 1 100 ? 30.777 1.542 -25.725 1.00 92.75 100 TYR A O 1
ATOM 832 N N . ASP A 1 101 ? 30.223 1.932 -23.594 1.00 86.19 101 ASP A N 1
ATOM 833 C CA . ASP A 1 101 ? 31.452 2.645 -23.273 1.00 86.19 101 ASP A CA 1
ATOM 834 C C . ASP A 1 101 ? 32.459 1.723 -22.592 1.00 86.19 101 ASP A C 1
ATOM 836 O O . ASP A 1 101 ? 32.239 1.209 -21.490 1.00 86.19 101 ASP A O 1
ATOM 840 N N . SER A 1 102 ? 33.642 1.585 -23.192 1.00 82.50 102 SER A N 1
ATOM 841 C CA . SER A 1 102 ? 34.749 0.848 -22.561 1.00 82.50 102 SER A CA 1
ATOM 842 C C . SER A 1 102 ? 35.221 1.500 -21.250 1.00 82.50 102 SER A C 1
ATOM 844 O O . SER A 1 102 ? 35.834 0.838 -20.408 1.00 82.50 102 SER A O 1
ATOM 846 N N . VAL A 1 103 ? 34.961 2.801 -21.069 1.00 79.00 103 VAL A N 1
ATOM 847 C CA . VAL A 1 103 ? 35.297 3.566 -19.864 1.00 79.00 103 VAL A CA 1
ATOM 848 C C . VAL A 1 103 ? 34.128 4.470 -19.489 1.00 79.00 103 VAL A C 1
ATOM 850 O O . VAL A 1 103 ? 33.853 5.442 -20.178 1.00 79.00 103 VAL A O 1
ATOM 853 N N . GLY A 1 104 ? 33.505 4.219 -18.338 1.00 79.75 104 GLY A N 1
ATOM 854 C CA . GLY A 1 104 ? 32.410 5.050 -17.836 1.00 79.75 104 GLY A CA 1
ATOM 855 C C . GLY A 1 104 ? 31.096 4.286 -17.762 1.00 79.75 104 GLY A C 1
ATOM 856 O O . GLY A 1 104 ? 31.084 3.109 -17.406 1.00 79.75 104 GLY A O 1
ATOM 857 N N . LYS A 1 105 ? 29.986 4.988 -17.990 1.00 85.69 105 LYS A N 1
ATOM 858 C CA . LYS A 1 105 ? 28.646 4.401 -18.020 1.00 85.69 105 LYS A CA 1
ATOM 859 C C . LYS A 1 105 ? 28.143 4.462 -19.449 1.00 85.69 105 LYS A C 1
ATOM 861 O O . LYS A 1 105 ? 28.151 5.554 -19.989 1.00 85.69 105 LYS A O 1
ATOM 866 N N . ASN A 1 106 ? 27.621 3.341 -19.929 1.00 89.50 106 ASN A N 1
ATOM 867 C CA . ASN A 1 106 ? 26.937 3.234 -21.212 1.00 89.50 106 ASN A CA 1
ATOM 868 C C . ASN A 1 106 ? 25.846 4.301 -21.354 1.00 89.50 106 ASN A C 1
ATOM 870 O O . ASN A 1 106 ? 25.036 4.492 -20.433 1.00 89.50 106 ASN A O 1
ATOM 874 N N . ASP A 1 107 ? 25.790 4.932 -22.520 1.00 89.00 107 ASP A N 1
ATOM 875 C CA . ASP A 1 107 ? 24.803 5.952 -22.843 1.00 89.00 107 ASP A CA 1
ATOM 876 C C . ASP A 1 107 ? 23.539 5.339 -23.455 1.00 89.00 107 ASP A C 1
ATOM 878 O O . ASP A 1 107 ? 23.570 4.579 -24.421 1.00 89.00 107 ASP A O 1
ATOM 882 N N . LEU A 1 108 ? 22.375 5.670 -22.895 1.00 91.56 108 LEU A N 1
ATOM 883 C CA . LEU A 1 108 ? 21.100 5.238 -23.466 1.00 91.56 108 LEU A CA 1
ATOM 884 C C . LEU A 1 108 ? 20.811 6.043 -24.737 1.00 91.56 108 LEU A C 1
ATOM 886 O O . LEU A 1 108 ? 20.623 7.260 -24.675 1.00 91.56 108 LEU A O 1
ATOM 890 N N . ILE A 1 109 ? 20.676 5.350 -25.864 1.00 91.81 109 ILE A N 1
ATOM 891 C CA . ILE A 1 109 ? 20.345 5.947 -27.161 1.00 91.81 109 ILE A CA 1
ATOM 892 C C . ILE A 1 109 ? 18.836 6.186 -27.256 1.00 91.81 109 ILE A C 1
ATOM 894 O O . ILE A 1 109 ? 18.389 7.273 -27.633 1.00 91.81 109 ILE A O 1
ATOM 898 N N . GLY A 1 110 ? 18.029 5.197 -26.863 1.00 90.94 110 GLY A N 1
ATOM 899 C CA . GLY A 1 110 ? 16.581 5.357 -26.796 1.00 90.94 110 GLY A CA 1
ATOM 900 C C . GLY A 1 110 ? 15.823 4.100 -26.389 1.00 90.94 110 GLY A C 1
ATOM 901 O O . GLY A 1 110 ? 16.399 3.023 -26.247 1.00 90.94 110 GLY A O 1
ATOM 902 N N . ILE A 1 111 ? 14.518 4.274 -26.179 1.00 93.12 111 ILE A N 1
ATOM 903 C CA . ILE A 1 111 ? 13.598 3.240 -25.689 1.00 93.12 111 ILE A CA 1
ATOM 904 C C . ILE A 1 111 ? 12.412 3.117 -26.650 1.00 93.12 111 ILE A C 1
ATOM 906 O O . ILE A 1 111 ? 11.952 4.116 -27.205 1.00 93.12 111 ILE A O 1
ATOM 910 N N . ALA A 1 112 ? 11.899 1.904 -26.820 1.00 92.50 112 ALA A N 1
ATOM 911 C CA . ALA A 1 112 ? 10.610 1.619 -27.437 1.00 92.50 112 ALA A CA 1
ATOM 912 C C . ALA A 1 112 ? 9.921 0.449 -26.715 1.00 92.50 112 ALA A C 1
ATOM 914 O O . ALA A 1 112 ? 10.559 -0.279 -25.958 1.00 92.50 112 ALA A O 1
ATOM 915 N N . SER A 1 113 ? 8.628 0.238 -26.955 1.00 92.38 113 SER A N 1
ATOM 916 C CA . SER A 1 113 ? 7.916 -0.953 -26.482 1.00 92.38 113 SER A CA 1
ATOM 917 C C . SER A 1 113 ? 6.905 -1.449 -27.514 1.00 92.38 113 SER A C 1
ATOM 919 O O . SER A 1 113 ? 6.481 -0.699 -28.396 1.00 92.38 113 SER A O 1
ATOM 921 N N . PHE A 1 114 ? 6.544 -2.731 -27.433 1.00 89.00 114 PHE A N 1
ATOM 922 C CA . PHE A 1 114 ? 5.491 -3.326 -28.259 1.00 89.00 114 PHE A CA 1
ATOM 923 C C . PHE A 1 114 ? 4.703 -4.390 -27.487 1.00 89.00 114 PHE A C 1
ATOM 925 O O . PHE A 1 114 ? 5.270 -5.121 -26.674 1.00 89.00 114 PHE A O 1
ATOM 932 N N . ASP A 1 115 ? 3.394 -4.486 -27.750 1.00 86.50 115 ASP A N 1
ATOM 933 C CA . ASP A 1 115 ? 2.517 -5.512 -27.164 1.00 86.50 115 ASP A CA 1
ATOM 934 C C . ASP A 1 115 ? 2.820 -6.884 -27.776 1.00 86.50 115 ASP A C 1
ATOM 936 O O . ASP A 1 115 ? 3.027 -7.023 -28.983 1.00 86.50 115 ASP A O 1
ATOM 940 N N . ILE A 1 116 ? 2.816 -7.909 -26.931 1.00 80.75 116 ILE A N 1
ATOM 941 C CA . ILE A 1 116 ? 3.080 -9.294 -27.312 1.00 80.75 116 ILE A CA 1
ATOM 942 C C . ILE A 1 116 ? 1.842 -9.926 -27.976 1.00 80.75 116 ILE A C 1
ATOM 944 O O . ILE A 1 116 ? 1.989 -10.814 -28.819 1.00 80.75 116 ILE A O 1
ATOM 948 N N . LEU A 1 117 ? 0.617 -9.475 -27.662 1.00 70.62 117 LEU A N 1
ATOM 949 C CA . LEU A 1 117 ? -0.625 -10.117 -28.140 1.00 70.62 117 LEU A CA 1
ATOM 950 C C . LEU A 1 117 ? -0.737 -10.344 -29.627 1.00 70.62 117 LEU A C 1
ATOM 952 O O . LEU A 1 117 ? -1.212 -11.421 -30.001 1.00 70.62 117 LEU A O 1
ATOM 956 N N . PRO A 1 118 ? -0.390 -9.367 -30.482 1.00 67.88 118 PRO A N 1
ATOM 957 C CA . PRO A 1 118 ? -0.569 -9.559 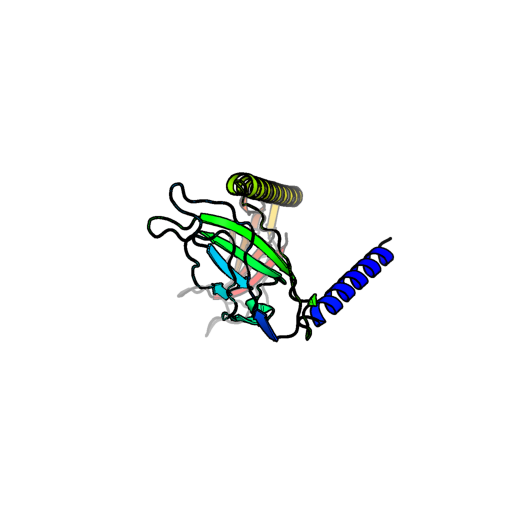-31.905 1.00 67.88 118 PRO A CA 1
ATOM 958 C C . PRO A 1 118 ? 0.145 -10.837 -32.387 1.00 67.88 118 PRO A C 1
ATOM 960 O O . PRO A 1 118 ? -0.327 -11.473 -33.326 1.00 67.88 118 PRO A O 1
ATOM 963 N N . SER A 1 119 ? 1.219 -11.268 -31.706 1.00 62.25 119 SER A N 1
ATOM 964 C CA . SER A 1 119 ? 2.066 -12.403 -32.100 1.00 62.25 119 SER A CA 1
ATOM 965 C C . SER A 1 119 ? 1.598 -13.783 -31.617 1.00 62.25 119 SER A C 1
ATOM 967 O O . SER A 1 119 ? 2.301 -14.777 -31.812 1.00 62.25 119 SER A O 1
ATOM 969 N N . PHE A 1 120 ? 0.415 -13.900 -30.999 1.00 71.12 120 PHE A N 1
ATOM 970 C CA . PHE A 1 120 ? -0.077 -15.198 -30.524 1.00 71.12 120 PHE A CA 1
ATOM 971 C C . PHE A 1 120 ? -0.189 -16.215 -31.678 1.00 71.12 120 PHE A C 1
ATOM 973 O O . PHE A 1 120 ? -1.029 -16.080 -32.569 1.00 71.12 120 PHE A O 1
ATOM 980 N N . ASN A 1 121 ? 0.678 -17.236 -31.650 1.00 69.94 121 ASN 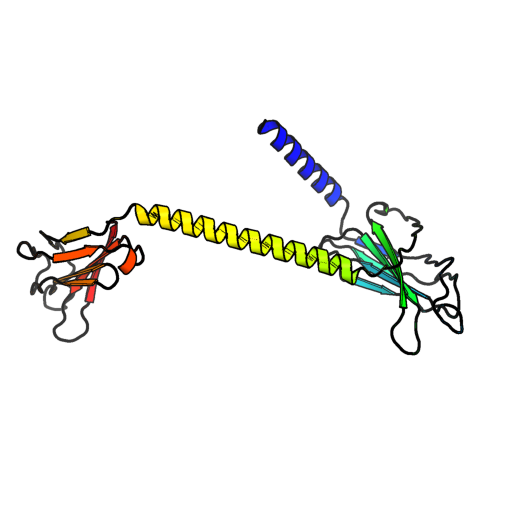A N 1
ATOM 981 C CA . ASN A 1 121 ? 0.858 -18.272 -32.677 1.00 69.94 121 ASN A CA 1
ATOM 982 C C . ASN A 1 121 ? 1.251 -17.779 -34.083 1.00 69.94 121 ASN A C 1
ATOM 984 O O . ASN A 1 121 ? 1.245 -18.579 -35.017 1.00 69.94 121 ASN A O 1
ATOM 988 N N . ASN A 1 122 ? 1.626 -16.507 -34.245 1.00 79.00 122 ASN A N 1
ATOM 989 C CA . ASN A 1 122 ? 2.019 -15.938 -35.533 1.00 79.00 122 ASN A CA 1
ATOM 990 C C . ASN A 1 122 ? 3.271 -15.061 -35.378 1.00 79.00 122 ASN A C 1
ATOM 992 O O . ASN A 1 122 ? 3.255 -14.131 -34.571 1.00 79.00 122 ASN A O 1
ATOM 996 N N . PRO A 1 123 ? 4.340 -15.292 -36.162 1.00 83.38 123 PRO A N 1
ATOM 997 C CA . PRO A 1 123 ? 5.479 -14.384 -36.198 1.00 83.38 123 PRO A CA 1
ATOM 998 C C . PRO A 1 123 ? 5.050 -12.979 -36.626 1.00 83.38 123 PRO A C 1
ATOM 1000 O O . PRO A 1 123 ? 4.310 -12.822 -37.599 1.00 83.38 123 PRO A O 1
ATOM 1003 N N . ILE A 1 124 ? 5.552 -11.962 -35.928 1.00 87.62 124 ILE A N 1
ATOM 1004 C CA . ILE A 1 124 ? 5.337 -10.558 -36.276 1.00 87.62 124 ILE A CA 1
ATOM 1005 C C . ILE A 1 124 ? 6.673 -9.867 -36.453 1.00 87.62 124 ILE A C 1
ATOM 1007 O O . ILE A 1 124 ? 7.578 -10.008 -35.634 1.00 87.62 124 ILE A O 1
ATOM 1011 N N . GLN A 1 125 ? 6.758 -9.080 -37.519 1.00 87.56 125 GLN A N 1
ATOM 1012 C CA . GLN A 1 125 ? 7.819 -8.109 -37.699 1.00 87.56 125 GLN A CA 1
ATOM 1013 C C . GLN A 1 125 ? 7.363 -6.769 -37.118 1.00 87.56 125 GLN A C 1
ATOM 1015 O O . GLN A 1 125 ? 6.302 -6.265 -37.484 1.00 87.56 125 GLN A O 1
ATOM 1020 N N . VAL A 1 126 ? 8.164 -6.206 -36.216 1.00 87.62 126 VAL A N 1
ATOM 1021 C CA . VAL A 1 126 ? 7.932 -4.885 -35.625 1.00 87.62 126 VAL A CA 1
ATOM 1022 C C . VAL A 1 126 ? 9.041 -3.933 -36.055 1.00 87.62 126 VAL A C 1
ATOM 1024 O O . VAL A 1 126 ? 10.218 -4.285 -36.023 1.00 87.62 126 VAL A O 1
ATOM 1027 N N . GLU A 1 127 ? 8.662 -2.725 -36.458 1.00 91.19 127 GLU A N 1
ATOM 1028 C CA . GLU A 1 127 ? 9.582 -1.611 -36.674 1.00 91.19 127 GLU A CA 1
ATOM 1029 C C . GLU A 1 127 ? 9.329 -0.585 -35.568 1.00 91.19 127 GLU A C 1
ATOM 1031 O O . GLU A 1 127 ? 8.200 -0.124 -35.387 1.00 91.19 127 GLU A O 1
ATOM 1036 N N . LEU A 1 128 ? 10.361 -0.290 -34.777 1.00 91.00 128 LEU A N 1
ATOM 1037 C CA . LEU A 1 128 ? 10.251 0.522 -33.568 1.00 91.00 128 LEU A CA 1
ATOM 1038 C C . LEU A 1 128 ? 11.032 1.822 -33.733 1.00 91.00 128 LEU A C 1
ATOM 1040 O O . LEU A 1 128 ? 12.219 1.809 -34.056 1.00 91.00 128 LEU A O 1
ATOM 1044 N N . PHE A 1 129 ? 10.380 2.945 -33.445 1.00 90.88 129 PHE A N 1
ATOM 1045 C CA . PHE A 1 129 ? 11.029 4.252 -33.411 1.00 90.88 129 PHE A CA 1
ATOM 1046 C C . PHE A 1 129 ? 11.487 4.558 -31.987 1.00 90.88 129 PHE A C 1
ATOM 1048 O O . PHE A 1 129 ? 10.664 4.712 -31.084 1.00 90.88 129 PHE A O 1
ATOM 1055 N N . LEU A 1 130 ? 12.804 4.650 -31.793 1.00 88.56 130 LEU A N 1
ATOM 1056 C CA . LEU A 1 130 ? 13.397 4.919 -30.487 1.00 88.56 130 LEU A CA 1
ATOM 1057 C C . LEU A 1 130 ? 13.057 6.332 -30.011 1.00 88.56 130 LEU A C 1
ATOM 1059 O O . LEU A 1 130 ? 13.312 7.323 -30.698 1.00 88.56 130 LEU A O 1
ATOM 1063 N N . GLN A 1 131 ? 12.535 6.428 -28.793 1.00 84.62 131 GLN A N 1
ATOM 1064 C CA . GLN A 1 131 ? 12.348 7.698 -28.112 1.00 84.62 131 GLN A CA 1
ATOM 1065 C C . GLN A 1 131 ? 13.572 7.990 -27.242 1.00 84.62 131 GLN A C 1
ATOM 1067 O O . GLN A 1 131 ? 13.931 7.208 -26.359 1.00 84.62 131 GLN A O 1
ATOM 1072 N N . GLN A 1 132 ? 14.228 9.128 -27.492 1.00 69.38 132 GLN A N 1
ATOM 1073 C CA . GLN A 1 132 ? 15.274 9.632 -26.604 1.00 69.38 132 GLN A CA 1
ATOM 1074 C C . GLN A 1 132 ? 14.657 9.985 -25.254 1.00 69.38 132 GLN A C 1
ATOM 1076 O O . GLN A 1 132 ? 13.669 10.722 -25.185 1.00 69.38 132 GLN A O 1
ATOM 1081 N N . LYS A 1 133 ? 15.290 9.539 -24.170 1.00 57.72 133 LYS A N 1
ATOM 1082 C CA . LYS A 1 133 ? 14.879 9.888 -22.811 1.00 57.72 133 LYS A CA 1
ATOM 1083 C C . LYS A 1 133 ? 15.226 11.356 -22.518 1.00 57.72 133 LYS A C 1
ATOM 1085 O O . LYS A 1 133 ? 16.233 11.664 -21.884 1.00 57.72 133 LYS A O 1
ATOM 1090 N N . LYS A 1 134 ? 14.418 12.308 -23.001 1.00 45.78 134 LYS A N 1
ATOM 1091 C CA . LYS A 1 134 ? 14.522 13.724 -22.603 1.00 45.78 134 LYS A CA 1
ATOM 1092 C C . LYS A 1 134 ? 14.293 13.817 -21.098 1.00 45.78 134 LYS A C 1
ATOM 1094 O O . LYS A 1 134 ? 13.183 13.552 -20.680 1.00 45.78 134 LYS A O 1
ATOM 1099 N N . LYS A 1 135 ? 15.312 14.196 -20.308 1.00 45.91 135 LYS A N 1
ATOM 1100 C CA . LYS A 1 135 ? 15.261 14.640 -18.887 1.00 45.91 135 LYS A CA 1
ATOM 1101 C C . LYS A 1 135 ? 13.975 14.284 -18.089 1.00 45.91 135 LYS A C 1
ATOM 1103 O O . LYS A 1 135 ? 13.412 15.124 -17.398 1.00 45.91 135 LYS A O 1
ATOM 1108 N N . GLU A 1 136 ? 13.558 13.018 -18.091 1.00 49.97 136 GLU A N 1
ATOM 1109 C CA . GLU A 1 136 ? 12.318 12.554 -17.438 1.00 49.97 136 GLU A CA 1
ATOM 1110 C C . GLU A 1 136 ? 12.394 12.598 -15.909 1.00 49.97 136 GLU A C 1
ATOM 1112 O O . GLU A 1 136 ? 11.374 12.527 -15.224 1.00 49.97 136 GLU A O 1
ATOM 1117 N N . LYS A 1 137 ? 13.602 12.739 -15.346 1.00 53.00 137 LYS A N 1
ATOM 1118 C CA . LYS A 1 137 ? 13.784 12.832 -13.896 1.00 53.00 137 LYS A CA 1
ATOM 1119 C C . LYS A 1 137 ? 13.051 14.030 -13.293 1.00 53.00 137 LYS A C 1
ATOM 1121 O O . LYS A 1 137 ? 12.538 13.886 -12.194 1.00 53.00 137 LYS A O 1
ATOM 1126 N N . GLU A 1 138 ? 12.960 15.181 -13.959 1.00 53.75 138 GLU A N 1
ATOM 1127 C CA . GLU A 1 138 ? 12.299 16.355 -13.362 1.00 53.75 138 GLU A CA 1
ATOM 1128 C C . GLU A 1 138 ? 10.770 16.274 -13.425 1.00 53.75 138 GLU A C 1
ATOM 1130 O O . GLU A 1 138 ? 10.113 16.546 -12.420 1.00 53.75 138 GLU A O 1
ATOM 1135 N N . GLU A 1 139 ? 10.194 15.841 -14.549 1.00 57.72 139 GLU A N 1
ATOM 1136 C CA . GLU A 1 139 ? 8.737 15.715 -14.693 1.00 57.72 139 GLU A CA 1
ATOM 1137 C C . GLU A 1 139 ? 8.174 14.545 -13.879 1.00 57.72 139 GLU A C 1
ATOM 1139 O O . GLU A 1 139 ? 7.164 14.716 -13.199 1.00 57.72 139 GLU A O 1
ATOM 1144 N N . THR A 1 140 ? 8.875 13.405 -13.839 1.00 56.25 140 THR A N 1
ATOM 1145 C CA . THR A 1 140 ? 8.472 12.254 -13.012 1.00 56.25 140 THR A CA 1
ATOM 1146 C C . THR A 1 140 ? 8.583 12.573 -11.520 1.00 56.25 140 THR A C 1
ATOM 1148 O O . THR A 1 140 ? 7.699 12.233 -10.740 1.00 56.25 140 THR A O 1
ATOM 1151 N N . ILE A 1 141 ? 9.636 13.278 -11.083 1.00 66.94 141 ILE A N 1
ATOM 1152 C CA . ILE A 1 141 ? 9.745 13.707 -9.677 1.00 66.94 141 ILE A CA 1
ATOM 1153 C C . ILE A 1 141 ? 8.658 14.734 -9.339 1.00 66.94 141 ILE A C 1
ATOM 1155 O O . ILE A 1 141 ? 8.150 14.732 -8.218 1.00 66.94 141 ILE A O 1
ATOM 1159 N N . LYS A 1 142 ? 8.287 15.611 -10.279 1.00 69.31 142 LYS A N 1
ATOM 1160 C CA . LYS A 1 142 ? 7.217 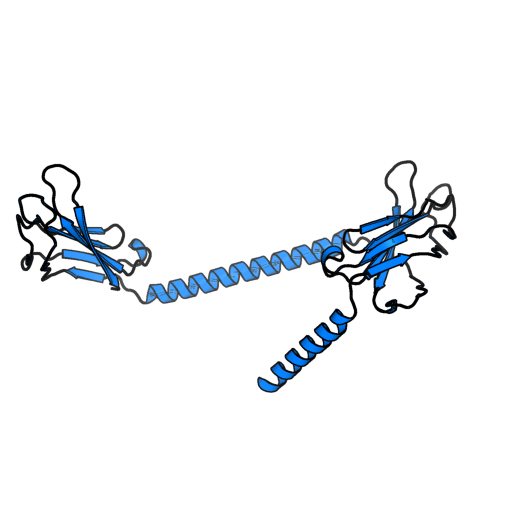16.588 -10.070 1.00 69.31 142 LYS A CA 1
ATOM 1161 C C . LYS A 1 142 ? 5.850 15.911 -9.947 1.00 69.31 142 LYS A C 1
ATOM 1163 O O . LYS A 1 142 ? 5.135 16.219 -8.998 1.00 69.31 142 LYS A O 1
ATOM 1168 N N . SER A 1 143 ? 5.522 14.958 -10.821 1.00 71.69 143 SER A N 1
ATOM 1169 C CA . SER A 1 143 ? 4.252 14.224 -10.757 1.00 71.69 143 SER A CA 1
ATOM 1170 C C . SER A 1 143 ? 4.151 13.350 -9.503 1.00 71.69 143 SER A C 1
ATOM 1172 O O . SER A 1 143 ? 3.134 13.397 -8.815 1.00 71.69 143 SER A O 1
ATOM 1174 N N . LEU A 1 144 ? 5.229 12.653 -9.122 1.00 78.12 144 LEU A N 1
ATOM 1175 C CA . LEU A 1 144 ? 5.283 11.876 -7.877 1.00 78.12 144 LEU A CA 1
ATOM 1176 C C . LEU A 1 144 ? 5.120 12.760 -6.631 1.00 78.12 144 LEU A C 1
ATOM 1178 O O . LEU A 1 144 ? 4.397 12.391 -5.707 1.00 78.12 144 LEU A O 1
ATOM 1182 N N . LYS A 1 145 ? 5.741 13.949 -6.608 1.00 77.12 145 LYS A N 1
ATOM 1183 C CA . LYS A 1 145 ? 5.563 14.916 -5.512 1.00 77.12 145 LYS A CA 1
ATOM 1184 C C . LYS A 1 145 ? 4.138 15.462 -5.452 1.00 77.12 145 LYS A C 1
ATOM 1186 O O . LYS A 1 145 ? 3.593 15.591 -4.361 1.00 77.12 145 LYS A O 1
ATOM 1191 N N . GLU A 1 146 ? 3.529 15.782 -6.592 1.00 82.69 146 GLU A N 1
ATOM 1192 C CA . GLU A 1 146 ? 2.139 16.249 -6.649 1.00 82.69 146 GLU A CA 1
ATOM 1193 C C . GLU A 1 146 ? 1.153 15.164 -6.191 1.00 82.69 146 GLU A C 1
ATOM 1195 O O . GLU A 1 146 ? 0.212 15.467 -5.458 1.00 82.69 146 GLU A O 1
ATOM 1200 N N . GLU A 1 147 ? 1.379 13.896 -6.548 1.00 82.69 147 GLU A N 1
ATOM 1201 C CA . GLU A 1 147 ? 0.585 12.776 -6.033 1.00 82.69 147 GLU A CA 1
ATOM 1202 C C . GLU A 1 147 ? 0.772 12.556 -4.528 1.00 82.69 147 GLU A C 1
ATOM 1204 O O . GLU A 1 147 ? -0.212 12.338 -3.821 1.00 82.69 147 GLU A O 1
ATOM 1209 N N . GLU A 1 148 ? 2.002 12.628 -4.010 1.00 81.81 148 GLU A N 1
ATOM 1210 C CA . GLU A 1 148 ? 2.250 12.529 -2.567 1.00 81.81 148 GLU A CA 1
ATOM 1211 C C . GLU A 1 148 ? 1.574 13.659 -1.786 1.00 81.81 148 GLU A C 1
ATOM 1213 O O . GLU A 1 148 ? 1.022 13.416 -0.711 1.00 81.81 148 GLU A O 1
ATOM 1218 N N . ILE A 1 149 ? 1.600 14.886 -2.316 1.00 87.12 149 ILE A N 1
ATOM 1219 C CA . ILE A 1 149 ? 0.920 16.034 -1.708 1.00 87.12 149 ILE A CA 1
ATOM 1220 C C . ILE A 1 149 ? -0.590 15.790 -1.688 1.00 87.12 149 ILE A C 1
ATOM 1222 O O . ILE A 1 149 ? -1.191 15.882 -0.621 1.00 87.12 149 ILE A O 1
ATOM 1226 N N . LYS A 1 150 ? -1.188 15.378 -2.813 1.00 85.50 150 LYS A N 1
ATOM 1227 C CA . LYS A 1 150 ? -2.626 15.064 -2.885 1.00 85.50 150 LYS A CA 1
ATOM 1228 C C . LYS A 1 150 ? -3.032 13.965 -1.901 1.00 85.50 150 LYS A C 1
ATOM 1230 O O . LYS A 1 150 ? -4.020 14.120 -1.190 1.00 85.50 150 LYS A O 1
ATOM 1235 N N . LYS A 1 151 ? -2.245 12.886 -1.803 1.00 83.94 151 LYS A N 1
ATOM 1236 C CA . LYS A 1 151 ? -2.491 11.793 -0.844 1.00 83.94 151 LYS A CA 1
ATOM 1237 C C . LYS A 1 151 ? -2.426 12.284 0.604 1.00 83.94 151 LYS A C 1
ATOM 1239 O O . LYS A 1 151 ? -3.281 11.924 1.409 1.00 83.94 151 LYS A O 1
ATOM 1244 N N . LYS A 1 152 ? -1.450 13.136 0.940 1.00 86.56 152 LYS A N 1
ATOM 1245 C CA . LYS A 1 152 ? -1.332 13.732 2.283 1.00 86.56 152 LYS A CA 1
ATOM 1246 C C . LYS A 1 152 ? -2.487 14.680 2.601 1.00 86.56 152 LYS A C 1
ATOM 1248 O O . LYS A 1 152 ? -3.002 14.639 3.714 1.00 86.56 152 LYS A O 1
ATOM 1253 N N . GLU A 1 153 ? -2.902 15.516 1.653 1.00 91.25 153 GLU A N 1
ATOM 1254 C CA . GLU A 1 153 ? -4.044 16.424 1.818 1.00 91.25 153 GLU A CA 1
ATOM 1255 C C . GLU A 1 153 ? -5.351 15.653 2.045 1.00 91.25 153 GLU A C 1
ATOM 1257 O O . GLU A 1 153 ? -6.126 15.995 2.941 1.00 91.25 153 GLU A O 1
ATOM 1262 N N . GLU A 1 154 ? -5.571 14.570 1.298 1.00 90.00 154 GLU A N 1
ATOM 1263 C CA . GLU A 1 154 ? -6.727 13.692 1.480 1.00 90.00 154 GLU A CA 1
ATOM 1264 C C . GLU A 1 154 ? -6.700 12.977 2.840 1.00 90.00 154 GLU A C 1
ATOM 1266 O O . GLU A 1 154 ? -7.714 12.938 3.541 1.00 90.00 154 GLU A O 1
ATOM 1271 N N . GLU A 1 155 ? -5.537 12.480 3.273 1.00 89.50 155 GLU A N 1
ATOM 1272 C CA . GLU A 1 155 ? -5.377 11.854 4.589 1.00 89.50 155 GLU A CA 1
ATOM 1273 C C . GLU A 1 155 ? -5.649 12.845 5.735 1.00 89.50 155 GLU A C 1
ATOM 1275 O O . GLU A 1 155 ? -6.324 12.502 6.712 1.00 89.50 155 GLU A O 1
ATOM 1280 N N . ILE A 1 156 ? -5.158 14.086 5.616 1.00 91.88 156 ILE A N 1
ATOM 1281 C CA . ILE A 1 156 ? -5.428 15.167 6.575 1.00 91.88 156 ILE A CA 1
ATOM 1282 C C . ILE A 1 156 ? -6.929 15.453 6.623 1.00 91.88 156 ILE A C 1
ATOM 1284 O O . ILE A 1 156 ? -7.508 15.441 7.712 1.00 91.88 156 ILE A O 1
ATOM 1288 N N . ARG A 1 157 ? -7.581 15.624 5.468 1.00 91.94 157 ARG A N 1
ATOM 1289 C CA . ARG A 1 157 ? -9.025 15.878 5.387 1.00 91.94 157 ARG A CA 1
ATOM 1290 C C . ARG A 1 157 ? -9.841 14.745 6.013 1.00 91.94 157 ARG A C 1
ATOM 1292 O O . ARG A 1 157 ? -10.728 15.008 6.823 1.00 91.94 157 ARG A O 1
ATOM 1299 N N . LEU A 1 158 ? -9.522 13.485 5.712 1.00 89.25 158 LEU A N 1
ATOM 1300 C CA . LEU A 1 158 ? -10.191 12.321 6.306 1.00 89.25 158 LEU A CA 1
ATOM 1301 C C . LEU A 1 158 ? -9.991 12.259 7.828 1.00 89.25 158 LEU A C 1
ATOM 1303 O O . LEU A 1 158 ? -10.924 11.936 8.569 1.00 89.25 158 LEU A O 1
ATOM 1307 N N . LYS A 1 159 ? -8.792 12.590 8.323 1.00 84.94 159 LYS A N 1
ATOM 1308 C CA . LYS A 1 159 ? -8.514 12.693 9.765 1.00 84.94 159 LYS A CA 1
ATOM 1309 C C . LYS A 1 159 ? -9.324 13.811 10.421 1.00 84.94 159 LYS A C 1
ATOM 1311 O O . LYS A 1 159 ? -9.840 13.607 11.522 1.00 84.94 159 LYS A O 1
ATOM 1316 N N . GLU A 1 160 ? -9.461 14.963 9.775 1.00 88.38 160 GLU A N 1
ATOM 1317 C CA . GLU A 1 160 ? -10.277 16.075 10.267 1.00 88.38 160 GLU A CA 1
ATOM 1318 C C . GLU A 1 160 ? -11.771 15.741 10.275 1.00 88.38 160 GLU A C 1
ATOM 1320 O O . GLU A 1 160 ? -12.430 15.972 11.288 1.00 88.38 160 GLU A O 1
ATOM 1325 N N . GLU A 1 161 ? -12.297 15.116 9.219 1.00 89.06 161 GLU A N 1
ATOM 1326 C CA . GLU A 1 161 ? -13.688 14.652 9.160 1.00 89.06 161 GLU A CA 1
ATOM 1327 C C . GLU A 1 161 ? -13.988 13.620 10.259 1.00 89.06 161 GLU A C 1
ATOM 1329 O O . GLU A 1 161 ? -14.998 13.734 10.957 1.00 89.06 161 GLU A O 1
ATOM 1334 N N . ARG A 1 162 ? -13.088 12.650 10.489 1.00 82.56 162 ARG A N 1
ATOM 1335 C CA . ARG A 1 162 ? -13.209 11.680 11.596 1.00 82.56 162 ARG A CA 1
ATOM 1336 C C . ARG A 1 162 ? -13.187 12.366 12.961 1.00 82.56 162 ARG A C 1
ATOM 1338 O O . ARG A 1 162 ? -14.003 12.041 13.821 1.00 82.56 162 ARG A O 1
ATOM 1345 N N . ARG A 1 163 ? -12.286 13.334 13.166 1.00 78.88 163 ARG A N 1
ATOM 1346 C CA . ARG A 1 163 ? -12.220 14.129 14.406 1.00 78.88 163 ARG A CA 1
ATOM 1347 C C . ARG A 1 163 ? -13.485 14.953 14.616 1.00 78.88 163 ARG A C 1
ATOM 1349 O O . ARG A 1 163 ? -13.952 15.038 15.746 1.00 78.88 163 ARG A O 1
ATOM 1356 N N . LYS A 1 164 ? -14.039 15.541 13.554 1.00 78.06 164 LYS A N 1
ATOM 1357 C CA . LYS A 1 164 ? -15.275 16.325 13.611 1.00 78.06 164 LYS A CA 1
ATOM 1358 C C . LYS A 1 164 ? -16.470 15.442 13.965 1.00 78.06 164 LYS A C 1
ATOM 1360 O O . LYS A 1 164 ? -17.160 15.764 14.922 1.00 78.06 164 LYS A O 1
ATOM 1365 N N . LYS A 1 165 ? -16.630 14.286 13.308 1.00 74.94 165 LYS A N 1
ATOM 1366 C CA . LYS A 1 165 ? -17.663 13.295 13.659 1.00 74.94 165 LYS A CA 1
ATOM 1367 C C . LYS A 1 165 ? -17.538 12.817 15.105 1.00 74.94 165 LYS A C 1
ATOM 1369 O O . LYS A 1 165 ? -18.526 12.833 15.824 1.00 74.94 165 LYS A O 1
ATOM 1374 N N . LYS A 1 166 ? -16.326 12.472 15.563 1.00 70.38 166 LYS A N 1
ATOM 1375 C CA . LYS A 1 166 ? -16.092 12.055 16.957 1.00 70.38 166 LYS A CA 1
ATOM 1376 C C . LYS A 1 166 ? -16.395 13.182 17.952 1.00 70.38 166 LYS A C 1
ATOM 1378 O O . LYS A 1 166 ? -16.967 12.931 19.000 1.00 70.38 166 LYS A O 1
ATOM 1383 N N . ARG A 1 167 ? -16.062 14.438 17.628 1.00 68.75 167 ARG A N 1
ATOM 1384 C CA . ARG A 1 167 ? -16.425 15.608 18.450 1.00 68.75 167 ARG A CA 1
ATOM 1385 C C . ARG A 1 167 ? -17.932 15.850 18.487 1.00 68.75 167 ARG A C 1
ATOM 1387 O O . ARG A 1 167 ? -18.445 16.141 19.555 1.00 68.75 167 ARG A O 1
ATOM 1394 N N . GLU A 1 168 ? -18.621 15.735 17.356 1.00 74.69 168 GLU A N 1
ATOM 1395 C CA . GLU A 1 168 ? -20.083 15.860 17.271 1.00 74.69 168 GLU A CA 1
ATOM 1396 C C . GLU A 1 168 ? -20.796 14.729 18.022 1.00 74.69 168 GLU A C 1
ATOM 1398 O O . GLU A 1 168 ? -21.813 14.971 18.663 1.00 74.69 168 GLU A O 1
ATOM 1403 N N . GLU A 1 169 ? -20.254 13.510 17.986 1.00 69.06 169 GLU A N 1
ATOM 1404 C CA . GLU A 1 169 ? -20.742 12.385 18.782 1.00 69.06 169 GLU A CA 1
ATOM 1405 C C . GLU A 1 169 ? -20.515 12.631 20.279 1.00 69.06 169 GLU A C 1
ATOM 1407 O O . GLU A 1 169 ? -21.461 12.554 21.056 1.00 69.06 169 GLU A O 1
ATOM 1412 N N . ASN A 1 170 ? -19.301 13.027 20.672 1.00 64.81 170 ASN A N 1
ATOM 1413 C CA . ASN A 1 170 ? -18.959 13.327 22.063 1.00 64.81 170 ASN A CA 1
ATOM 1414 C C . ASN A 1 170 ? -19.745 14.522 22.627 1.00 64.81 170 ASN A C 1
ATOM 1416 O O . ASN A 1 170 ? -20.084 14.523 23.802 1.00 64.81 170 ASN A O 1
ATOM 1420 N N . ALA A 1 171 ? -20.056 15.532 21.807 1.00 66.94 171 ALA A N 1
ATOM 1421 C CA . ALA A 1 171 ? -20.804 16.722 22.222 1.00 66.94 171 ALA A CA 1
ATOM 1422 C C . ALA A 1 171 ? -22.264 16.428 22.608 1.00 66.94 171 ALA A C 1
ATOM 1424 O O . ALA A 1 171 ? -22.925 17.293 23.180 1.00 66.94 171 ALA A O 1
ATOM 1425 N N . LYS A 1 172 ? -22.777 15.229 22.300 1.00 68.25 172 LYS A N 1
ATOM 1426 C CA . LYS A 1 172 ? -24.094 14.770 22.766 1.00 68.25 172 LYS A CA 1
ATOM 1427 C C . LYS A 1 172 ? -24.090 14.375 24.240 1.00 68.25 172 LYS A C 1
ATOM 1429 O O . LYS A 1 172 ? -25.154 14.328 24.848 1.00 68.25 172 LYS A O 1
ATOM 1434 N N . TYR A 1 173 ? -22.917 14.091 24.797 1.00 70.06 173 TYR A N 1
ATOM 1435 C CA . TYR A 1 173 ? -22.759 13.636 26.165 1.00 70.06 173 TYR A CA 1
ATOM 1436 C C . TYR A 1 173 ? -22.385 14.821 27.042 1.00 70.06 173 TYR A C 1
ATOM 1438 O O . TYR A 1 173 ? -21.420 15.543 26.787 1.00 70.06 173 TYR A O 1
ATOM 1446 N N . VAL A 1 174 ? -23.192 15.041 28.070 1.00 73.31 174 VAL A N 1
ATOM 1447 C CA . VAL A 1 174 ? -22.982 16.111 29.036 1.00 73.31 174 VAL A CA 1
ATOM 1448 C C . VAL A 1 174 ? -22.432 15.522 30.319 1.00 73.31 174 VAL A C 1
ATOM 1450 O O . VAL A 1 174 ? -22.765 14.404 30.703 1.00 73.31 174 VAL A O 1
ATOM 1453 N N . LYS A 1 175 ? -21.586 16.304 30.981 1.00 83.94 175 LYS A N 1
ATOM 1454 C CA . LYS A 1 175 ? -21.091 15.983 32.312 1.00 83.94 175 LYS A CA 1
ATOM 1455 C C . LYS A 1 175 ? -22.269 15.739 33.267 1.00 83.94 175 LYS A C 1
ATOM 1457 O O . LYS A 1 175 ? -23.214 16.531 33.271 1.00 83.94 175 LYS A O 1
ATOM 1462 N N . GLY A 1 176 ? -22.212 14.680 34.068 1.00 86.50 176 GLY A N 1
ATOM 1463 C CA . GLY A 1 176 ? -23.313 14.267 34.941 1.00 86.50 176 GLY A CA 1
ATOM 1464 C C . GLY A 1 176 ? -22.856 13.466 36.157 1.00 86.50 176 GLY A C 1
ATOM 1465 O O . GLY A 1 176 ? -21.667 13.252 36.360 1.00 86.50 176 GLY A O 1
ATOM 1466 N N . ILE A 1 177 ? -23.817 13.037 36.976 1.00 87.38 177 ILE A N 1
ATOM 1467 C CA . ILE A 1 177 ? -23.583 12.163 38.132 1.00 87.38 177 ILE A CA 1
ATOM 1468 C C . ILE A 1 177 ? -24.395 10.891 37.920 1.00 87.38 177 ILE A C 1
ATOM 1470 O O . ILE A 1 177 ? -25.610 10.965 37.723 1.00 87.38 177 ILE A O 1
ATOM 1474 N N . ILE A 1 178 ? -23.732 9.740 37.991 1.00 89.81 178 ILE A N 1
ATOM 1475 C CA . ILE A 1 178 ? -24.382 8.432 37.963 1.00 89.81 178 ILE A CA 1
ATOM 1476 C C . ILE A 1 178 ? -24.531 7.967 39.405 1.00 89.81 178 ILE A C 1
ATOM 1478 O O . ILE A 1 178 ? -23.541 7.810 40.118 1.00 89.81 178 ILE A O 1
ATOM 1482 N N . LYS A 1 179 ? -25.778 7.782 39.846 1.00 93.38 179 LYS A N 1
ATOM 1483 C CA . LYS A 1 179 ? -26.095 7.313 41.196 1.00 93.38 179 LYS A CA 1
ATOM 1484 C C . LYS A 1 179 ? -26.401 5.817 41.178 1.00 93.38 179 LYS A C 1
ATOM 1486 O O . LYS A 1 179 ? -27.390 5.401 40.576 1.00 93.38 179 LYS A O 1
ATOM 1491 N N . PHE A 1 180 ? -25.625 5.042 41.924 1.00 92.88 180 PHE A N 1
ATOM 1492 C CA . PHE A 1 180 ? -25.872 3.628 42.194 1.00 92.88 180 PHE A CA 1
ATOM 1493 C C . PHE A 1 180 ? -26.545 3.491 43.557 1.00 92.88 180 PHE A C 1
ATOM 1495 O O . PHE A 1 180 ? -26.103 4.075 44.542 1.00 92.88 180 PHE A O 1
ATOM 1502 N N . SER A 1 181 ? -27.655 2.760 43.608 1.00 93.19 181 SER A N 1
ATOM 1503 C CA . SER A 1 181 ? -28.421 2.501 44.832 1.00 93.19 181 SER A CA 1
ATOM 1504 C C . SER A 1 181 ? -29.198 1.201 44.666 1.00 93.19 181 SER A C 1
ATOM 1506 O O . SER A 1 181 ? -29.389 0.749 43.535 1.00 93.19 181 SER A O 1
ATOM 1508 N N . LYS A 1 182 ? -29.683 0.622 45.771 1.00 93.00 182 LYS A N 1
ATOM 1509 C CA . LYS A 1 182 ? -30.444 -0.644 45.758 1.00 93.00 182 LYS A CA 1
ATOM 1510 C C . LYS A 1 182 ? -29.666 -1.793 45.102 1.00 93.00 182 LYS A C 1
ATOM 1512 O O . LYS A 1 182 ? -30.226 -2.574 44.335 1.00 93.00 182 LYS A O 1
ATOM 1517 N N . ILE A 1 183 ? -28.368 -1.863 45.381 1.00 95.38 183 ILE A N 1
ATOM 1518 C CA . ILE A 1 183 ? -27.490 -2.910 44.860 1.00 95.38 183 ILE A CA 1
ATOM 1519 C C . ILE A 1 183 ? -27.820 -4.208 45.595 1.00 95.38 183 ILE A C 1
ATOM 1521 O O . ILE A 1 183 ? -27.943 -4.216 46.819 1.00 95.38 183 ILE A O 1
ATOM 1525 N N . ALA A 1 184 ? -27.966 -5.300 44.856 1.00 95.06 184 ALA A N 1
ATOM 1526 C CA . ALA A 1 184 ? -28.181 -6.615 45.431 1.00 95.06 184 ALA A CA 1
ATOM 1527 C C . ALA A 1 184 ? -27.559 -7.695 44.547 1.00 95.06 184 ALA A C 1
ATOM 1529 O O . ALA A 1 184 ? -27.551 -7.581 43.322 1.00 95.06 184 ALA A O 1
ATOM 1530 N N . VAL A 1 185 ? -27.067 -8.743 45.191 1.00 95.06 185 VAL A N 1
ATOM 1531 C CA . VAL A 1 185 ? -26.505 -9.941 44.570 1.00 95.06 185 VAL A CA 1
ATOM 1532 C C . VAL A 1 185 ? -27.273 -11.152 45.080 1.00 95.06 185 VAL A C 1
ATOM 1534 O O . VAL A 1 185 ? -27.664 -11.189 46.246 1.00 95.06 185 VAL A O 1
ATOM 1537 N N . TYR A 1 186 ? -27.510 -12.135 44.218 1.00 94.94 186 TYR A N 1
ATOM 1538 C CA . TYR A 1 186 ? -28.272 -13.333 44.561 1.00 94.94 186 TYR A CA 1
ATOM 1539 C C . TYR A 1 186 ? -27.645 -14.567 43.930 1.00 94.94 186 TYR A C 1
ATOM 1541 O O . TYR A 1 186 ? -27.042 -14.475 42.862 1.00 94.94 186 TYR A O 1
ATOM 1549 N N . ASP A 1 187 ? -27.843 -15.712 44.579 1.00 93.19 187 ASP A N 1
ATOM 1550 C CA . ASP A 1 187 ? -27.492 -17.039 44.065 1.00 93.19 187 ASP A CA 1
ATOM 1551 C C . ASP A 1 187 ? -26.014 -17.172 43.654 1.00 93.19 187 ASP A C 1
ATOM 1553 O O . ASP A 1 187 ? -25.669 -17.870 42.698 1.00 93.19 187 ASP A O 1
ATOM 1557 N N . LEU A 1 188 ? -25.121 -16.509 44.394 1.00 92.75 188 LEU A N 1
ATOM 1558 C CA . LEU A 1 188 ? -23.687 -16.550 44.133 1.00 92.75 188 LEU A CA 1
ATOM 1559 C C . LEU A 1 188 ? -23.121 -17.963 44.373 1.00 92.75 188 LEU A C 1
ATOM 1561 O O . LEU A 1 188 ? -23.536 -18.653 45.316 1.00 92.75 188 LEU A O 1
ATOM 1565 N N . PRO A 1 189 ? -22.156 -18.418 43.554 1.00 90.44 189 PRO A N 1
ATOM 1566 C CA . PRO A 1 189 ? -21.453 -19.675 43.789 1.00 90.44 189 PRO A CA 1
ATOM 1567 C C . PRO A 1 189 ? -20.689 -19.614 45.111 1.00 90.44 189 PRO A C 1
ATOM 1569 O O . PRO A 1 189 ? -20.223 -18.547 45.493 1.00 90.44 189 PRO A O 1
ATOM 1572 N N . LYS A 1 190 ? -20.540 -20.758 45.791 1.00 88.12 190 LYS A N 1
ATOM 1573 C CA . LYS A 1 190 ? -19.641 -20.867 46.947 1.00 88.12 190 LYS A CA 1
ATOM 1574 C C . LYS A 1 190 ? -18.207 -20.910 46.456 1.00 88.12 190 LYS A C 1
ATOM 1576 O O . LYS A 1 190 ? -17.863 -21.820 45.700 1.00 88.12 190 LYS A O 1
ATOM 1581 N N . MET A 1 191 ? -17.416 -19.959 46.909 1.00 84.75 191 MET A N 1
ATOM 1582 C CA . MET A 1 191 ? -16.012 -19.841 46.535 1.00 84.75 191 MET A CA 1
ATOM 1583 C C . MET A 1 191 ? -15.095 -20.443 47.613 1.00 84.75 191 MET A C 1
ATOM 1585 O O . MET A 1 191 ? -14.118 -21.114 47.286 1.00 84.75 191 MET A O 1
ATOM 1589 N N . ASP A 1 192 ? -15.515 -20.399 48.880 1.00 79.38 192 ASP A N 1
ATOM 1590 C CA . ASP A 1 192 ? -14.820 -21.040 49.994 1.00 79.38 192 ASP A CA 1
ATOM 1591 C C . ASP A 1 192 ? -15.097 -22.549 50.157 1.00 79.38 192 ASP A C 1
ATOM 1593 O O . ASP A 1 192 ? -16.228 -23.038 50.103 1.00 79.38 192 ASP A O 1
ATOM 1597 N N . ILE A 1 193 ? -14.047 -23.322 50.471 1.00 68.56 193 ILE A N 1
ATOM 1598 C CA . ILE A 1 193 ? -14.106 -24.795 50.630 1.00 68.56 193 ILE A CA 1
ATOM 1599 C C . ILE A 1 193 ? -14.986 -25.228 51.824 1.00 68.56 193 ILE A C 1
ATOM 1601 O O . ILE A 1 193 ? -15.510 -26.348 51.840 1.00 68.56 193 ILE A O 1
ATOM 1605 N N . LYS A 1 194 ? -15.122 -24.382 52.855 1.00 68.75 194 LYS A N 1
ATOM 1606 C CA . LYS A 1 194 ? -15.870 -24.690 54.093 1.00 68.75 194 LYS A CA 1
ATOM 1607 C C . LYS A 1 194 ? -16.968 -23.685 54.443 1.00 68.75 194 LYS A C 1
ATOM 1609 O O . LYS A 1 194 ? -17.817 -24.032 55.264 1.00 68.75 194 LYS A O 1
ATOM 1614 N N . ASP A 1 195 ? -16.968 -22.517 53.815 1.00 74.19 195 ASP A N 1
ATOM 1615 C CA . ASP A 1 195 ? -17.901 -21.421 54.065 1.00 74.19 195 ASP A CA 1
ATOM 1616 C C . ASP A 1 195 ? -18.699 -21.088 52.783 1.00 74.19 195 ASP A C 1
ATOM 1618 O O . ASP A 1 195 ? -18.588 -21.770 51.761 1.00 74.19 195 ASP A O 1
ATOM 1622 N N . GLN A 1 196 ? -19.638 -20.144 52.863 1.00 82.00 196 GLN A N 1
ATOM 1623 C CA . GLN A 1 196 ? -20.164 -19.465 51.672 1.00 82.00 196 GLN A CA 1
ATOM 1624 C C . GLN A 1 196 ? -19.174 -18.370 51.256 1.00 82.00 196 GLN A C 1
ATOM 1626 O O . GLN A 1 196 ? -18.143 -18.208 51.888 1.00 82.00 196 GLN A O 1
ATOM 1631 N N . SER A 1 197 ? -19.515 -17.603 50.231 1.00 89.19 197 SER A N 1
ATOM 1632 C CA . SER A 1 197 ? -18.713 -16.466 49.775 1.00 89.19 197 SER A CA 1
ATOM 1633 C C . SER A 1 197 ? -18.849 -15.262 50.720 1.00 89.19 197 SER A C 1
ATOM 1635 O O . SER A 1 197 ? -19.867 -15.109 51.400 1.00 89.19 197 SER A O 1
ATOM 1637 N N . ASP A 1 198 ? -17.858 -14.383 50.731 1.00 93.38 198 ASP A N 1
ATOM 1638 C CA . ASP A 1 198 ? -17.817 -13.074 51.374 1.00 93.38 198 ASP A CA 1
ATOM 1639 C C . ASP A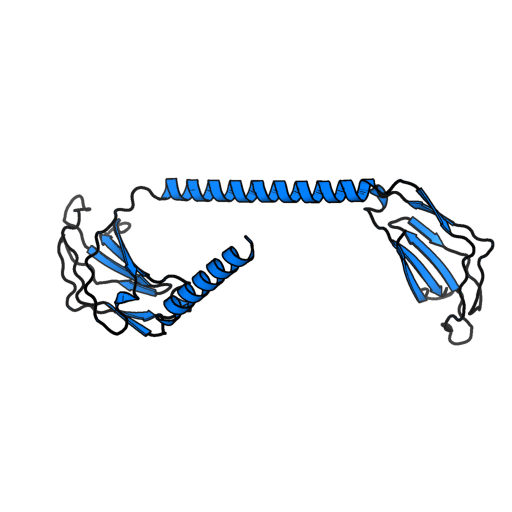 1 198 ? -17.951 -11.947 50.308 1.00 93.38 198 ASP A C 1
ATOM 1641 O O . ASP A 1 198 ? -16.992 -11.206 50.063 1.00 93.38 198 ASP A O 1
ATOM 1645 N N . PRO A 1 199 ? -19.106 -11.785 49.621 1.00 96.06 199 PRO A N 1
ATOM 1646 C CA . PRO A 1 199 ? -19.178 -10.929 48.445 1.00 96.06 199 PRO A CA 1
ATOM 1647 C C . PRO A 1 199 ? -19.096 -9.426 48.744 1.00 96.06 199 PRO A C 1
ATOM 1649 O O . PRO A 1 199 ? -19.684 -8.913 49.707 1.00 96.06 199 PRO A O 1
ATOM 1652 N N . TYR A 1 200 ? -18.465 -8.699 47.827 1.00 97.25 200 TYR A N 1
ATOM 1653 C CA . TYR A 1 200 ? -18.604 -7.254 47.654 1.00 97.25 200 TYR A CA 1
ATOM 1654 C C . TYR A 1 200 ? -18.756 -6.898 46.172 1.00 97.25 200 TYR A C 1
ATOM 1656 O O . TYR A 1 200 ? -18.353 -7.652 45.287 1.00 97.25 200 TYR A O 1
ATOM 1664 N N . VAL A 1 201 ? -19.354 -5.739 45.897 1.00 97.44 201 VAL A N 1
ATOM 1665 C CA . VAL A 1 201 ? -19.546 -5.220 44.541 1.00 97.44 201 VAL A CA 1
ATOM 1666 C C . VAL A 1 201 ? -18.611 -4.040 44.319 1.00 97.44 201 VAL A C 1
ATOM 1668 O O . VAL A 1 201 ? -18.577 -3.110 45.123 1.00 97.44 201 VAL A O 1
ATOM 1671 N N . LEU A 1 202 ? -17.864 -4.076 43.223 1.00 97.19 202 LEU A N 1
ATOM 1672 C CA . LEU A 1 202 ? -16.964 -3.027 42.773 1.00 97.19 202 LEU A CA 1
ATOM 1673 C C . LEU A 1 202 ? -17.534 -2.402 41.499 1.00 97.19 202 LEU A C 1
ATOM 1675 O O . LEU A 1 202 ? -17.776 -3.089 40.511 1.00 97.19 202 LEU A O 1
ATOM 1679 N N . ILE A 1 203 ? -17.762 -1.095 41.538 1.00 95.19 203 ILE A N 1
ATOM 1680 C CA . ILE A 1 203 ? -18.322 -0.308 40.441 1.00 95.19 203 ILE A CA 1
ATOM 1681 C C . ILE A 1 203 ? -17.203 0.578 39.910 1.00 95.19 203 ILE A C 1
ATOM 1683 O O . ILE A 1 203 ? -16.611 1.330 40.682 1.00 95.19 203 ILE A O 1
ATOM 1687 N N . ARG A 1 204 ? -16.905 0.513 38.612 1.00 91.06 204 ARG A N 1
ATOM 1688 C CA . ARG A 1 204 ? -15.829 1.291 37.986 1.00 91.06 204 ARG A CA 1
ATOM 1689 C C . ARG A 1 204 ? -16.320 2.038 36.758 1.00 91.06 204 ARG A C 1
ATOM 1691 O O . ARG A 1 204 ? -17.099 1.515 35.967 1.00 91.06 204 ARG A O 1
ATOM 1698 N N . MET A 1 205 ? -15.814 3.253 36.576 1.00 86.69 205 MET A N 1
ATOM 1699 C CA . MET A 1 205 ? -15.982 4.017 35.346 1.00 86.69 205 MET A CA 1
ATOM 1700 C C . MET A 1 205 ? -14.705 4.803 35.050 1.00 86.69 205 MET A C 1
ATOM 1702 O O . MET A 1 205 ? -14.372 5.772 35.735 1.00 86.69 205 MET A O 1
ATOM 1706 N N . GLY A 1 206 ? -13.975 4.398 34.011 1.00 83.94 206 GLY A N 1
ATOM 1707 C CA . GLY A 1 206 ? -12.656 4.962 33.737 1.00 83.94 206 GLY A CA 1
ATOM 1708 C C . GLY A 1 206 ? -11.684 4.713 34.888 1.00 83.94 206 GLY A C 1
ATOM 1709 O O . GLY A 1 206 ? -11.392 3.570 35.229 1.00 83.94 206 GLY A O 1
ATOM 1710 N N . GLU A 1 207 ? -11.162 5.794 35.465 1.00 84.56 207 GLU A N 1
ATOM 1711 C CA . GLU A 1 207 ? -10.231 5.744 36.601 1.00 84.56 207 GLU A CA 1
ATOM 1712 C C . GLU A 1 207 ? -10.937 5.855 37.964 1.00 84.56 207 GLU A C 1
ATOM 1714 O O . GLU A 1 207 ? -10.294 5.666 38.995 1.00 84.56 207 GLU A O 1
ATOM 1719 N N . GLU A 1 208 ? -12.238 6.169 37.991 1.00 87.50 208 GLU A N 1
ATOM 1720 C CA . GLU A 1 208 ? -13.018 6.253 39.229 1.00 87.50 208 GLU A CA 1
ATOM 1721 C C . GLU A 1 208 ? -13.625 4.887 39.570 1.00 87.50 208 GLU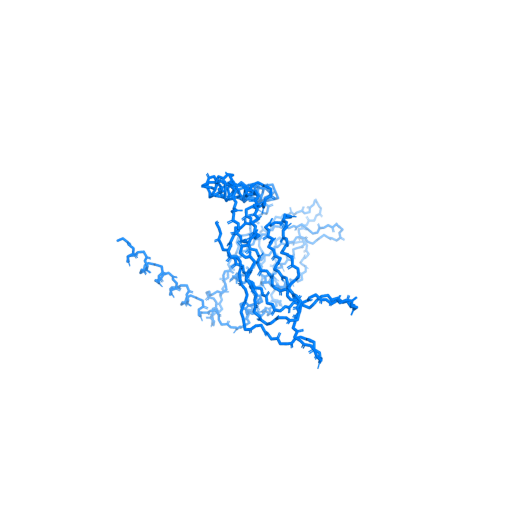 A C 1
ATOM 1723 O O . GLU A 1 208 ? -14.075 4.144 38.693 1.00 87.50 208 GLU A O 1
ATOM 1728 N N . SER A 1 209 ? -13.645 4.548 40.858 1.00 92.06 209 SER A N 1
ATOM 1729 C CA . SER A 1 209 ? -14.225 3.297 41.342 1.00 92.06 209 SER A CA 1
ATOM 1730 C C . SER A 1 209 ? -14.746 3.428 42.763 1.00 92.06 209 SER A C 1
ATOM 1732 O O . SER A 1 209 ? -14.122 4.097 43.584 1.00 92.06 209 SER A O 1
ATOM 1734 N N . GLU A 1 210 ? -15.833 2.725 43.052 1.00 95.62 210 GLU A N 1
ATOM 1735 C CA . GLU A 1 210 ? -16.503 2.672 44.348 1.00 95.62 210 GLU A CA 1
ATOM 1736 C C . GLU A 1 210 ? -16.813 1.219 44.712 1.00 95.62 210 GLU A C 1
ATOM 1738 O O . GLU A 1 210 ? -17.082 0.400 43.832 1.00 95.62 210 GLU A O 1
ATOM 1743 N N . GLN A 1 211 ? -16.790 0.887 46.002 1.00 96.56 211 GLN A N 1
ATOM 1744 C CA . GLN A 1 211 ? -16.959 -0.487 46.477 1.00 96.56 211 GLN A CA 1
ATOM 1745 C C . GLN A 1 211 ? -17.990 -0.567 47.602 1.00 96.56 211 GLN A C 1
ATOM 1747 O O . GLN A 1 211 ? -17.988 0.268 48.508 1.00 96.56 211 GLN A O 1
ATOM 1752 N N . THR A 1 212 ? -18.825 -1.609 47.585 1.00 97.69 212 THR A N 1
ATOM 1753 C CA . THR A 1 212 ? -19.714 -1.914 48.710 1.00 97.69 212 THR A CA 1
ATOM 1754 C C . THR A 1 212 ? -18.954 -2.432 49.924 1.00 97.69 212 THR A C 1
ATOM 1756 O O . THR A 1 212 ? -17.798 -2.863 49.849 1.00 97.69 212 THR A O 1
ATOM 1759 N N . THR A 1 213 ? -19.642 -2.481 51.063 1.00 96.69 213 THR A N 1
ATOM 1760 C CA . THR A 1 213 ? -19.166 -3.289 52.187 1.00 96.69 213 THR A CA 1
ATOM 1761 C C . THR A 1 213 ? -19.105 -4.781 51.824 1.00 96.69 213 THR A C 1
ATOM 1763 O O . THR A 1 213 ? -19.709 -5.238 50.852 1.00 96.69 213 THR A O 1
ATOM 1766 N N . ILE A 1 214 ? -18.335 -5.547 52.602 1.00 96.38 214 ILE A N 1
ATOM 1767 C CA . ILE A 1 214 ? -18.203 -7.000 52.443 1.00 96.38 214 ILE A CA 1
ATOM 1768 C C . ILE A 1 214 ? -19.323 -7.681 53.229 1.00 96.38 214 ILE A C 1
ATOM 1770 O O . ILE A 1 214 ? -19.397 -7.557 54.459 1.00 96.38 214 ILE A O 1
ATOM 1774 N N . ALA A 1 215 ? -20.175 -8.430 52.536 1.00 94.62 215 ALA A N 1
ATOM 1775 C CA . ALA A 1 215 ? -21.192 -9.259 53.162 1.00 94.62 215 ALA A CA 1
ATOM 1776 C C . ALA A 1 215 ? -20.570 -10.599 53.551 1.00 94.62 215 ALA A C 1
ATOM 1778 O O . ALA A 1 215 ? -20.109 -11.327 52.690 1.00 94.62 215 ALA A O 1
ATOM 1779 N N . ARG A 1 216 ? -20.544 -10.941 54.842 1.00 92.25 216 ARG A N 1
ATOM 1780 C CA . ARG A 1 216 ? -19.863 -12.164 55.293 1.00 92.25 216 ARG A CA 1
ATOM 1781 C C . ARG A 1 216 ? -20.723 -13.415 55.150 1.00 92.25 216 ARG A C 1
ATOM 1783 O O . ARG A 1 216 ? -21.858 -13.414 55.628 1.00 92.25 216 ARG A O 1
ATOM 1790 N N . ASN A 1 217 ? -20.128 -14.488 54.637 1.00 90.12 217 ASN A N 1
ATOM 1791 C CA . ASN A 1 217 ? -20.656 -15.843 54.554 1.00 90.12 217 ASN A CA 1
ATOM 1792 C C . ASN A 1 217 ? -22.077 -15.858 53.972 1.00 90.12 217 ASN A C 1
ATOM 1794 O O . ASN A 1 217 ? -23.016 -16.357 54.602 1.00 90.12 217 ASN A O 1
ATOM 1798 N N . SER A 1 218 ? -22.230 -15.257 52.791 1.00 90.50 218 SER A N 1
ATOM 1799 C CA . SER A 1 218 ? -23.503 -15.075 52.109 1.00 90.50 218 SER A CA 1
ATOM 1800 C C . SER A 1 218 ? -23.432 -15.354 50.608 1.00 90.50 218 SER A C 1
ATOM 1802 O O . SER A 1 218 ? -22.581 -14.837 49.895 1.00 90.50 218 SER A O 1
ATOM 1804 N N . GLN A 1 219 ? -24.412 -16.097 50.099 1.00 90.75 219 GLN A N 1
ATOM 1805 C CA . GLN A 1 219 ? -24.631 -16.283 48.657 1.00 90.75 219 GLN A CA 1
ATOM 1806 C C . GLN A 1 219 ? -25.624 -15.271 48.060 1.00 90.75 219 GLN A C 1
ATOM 1808 O O . GLN A 1 219 ? -25.747 -15.181 46.843 1.00 90.75 219 GLN A O 1
ATOM 1813 N N . SER A 1 220 ? -26.325 -14.510 48.905 1.00 93.06 220 SER A N 1
ATOM 1814 C CA . SER A 1 220 ? -27.263 -13.464 48.485 1.00 93.06 220 SER A CA 1
ATOM 1815 C C . SER A 1 220 ? -27.220 -12.301 49.473 1.00 93.06 220 SER A C 1
ATOM 1817 O O . SER A 1 220 ? -27.315 -12.511 50.682 1.00 93.06 220 SER A O 1
ATOM 1819 N N . HIS A 1 221 ? -27.079 -11.067 49.003 1.00 96.06 221 HIS A N 1
ATOM 1820 C CA . HIS A 1 221 ? -27.024 -9.899 49.877 1.00 96.06 221 HIS A CA 1
ATOM 1821 C C . HIS A 1 221 ? -27.592 -8.651 49.210 1.00 96.06 221 HIS A C 1
ATOM 1823 O O . HIS A 1 221 ? -27.428 -8.447 48.010 1.00 96.06 221 HIS A O 1
ATOM 1829 N N . GLU A 1 222 ? -28.227 -7.794 50.009 1.00 96.12 222 GLU A N 1
ATOM 1830 C CA . GLU A 1 222 ? -28.799 -6.530 49.555 1.00 96.12 222 GLU A CA 1
ATOM 1831 C C . GLU A 1 222 ? -28.120 -5.352 50.269 1.00 96.12 222 GLU A C 1
ATOM 1833 O O . GLU A 1 222 ? -28.306 -5.135 51.466 1.00 96.12 222 GLU A O 1
ATOM 1838 N N . TYR A 1 223 ? -27.386 -4.535 49.519 1.00 95.00 223 TYR A N 1
ATOM 1839 C CA . TYR A 1 223 ? -26.696 -3.331 49.991 1.00 95.00 223 TYR A CA 1
ATOM 1840 C C . TYR A 1 223 ? -27.629 -2.109 49.915 1.00 95.00 223 TYR A C 1
ATOM 1842 O O . TYR A 1 223 ? -27.278 -1.053 49.392 1.00 95.00 223 TYR A O 1
ATOM 1850 N N . LEU A 1 224 ? -28.872 -2.248 50.394 1.00 90.88 224 LEU A N 1
ATOM 1851 C CA . LEU A 1 224 ? -29.931 -1.245 50.178 1.00 90.88 224 LEU A CA 1
ATOM 1852 C C . LEU A 1 224 ? -29.642 0.127 50.799 1.00 90.88 224 LEU A C 1
ATOM 1854 O O . LEU A 1 224 ? -30.213 1.123 50.358 1.00 90.88 224 LEU A O 1
ATOM 1858 N N . ASN A 1 225 ? -28.793 0.168 51.828 1.00 92.06 225 ASN A N 1
ATOM 1859 C CA . ASN A 1 225 ? -28.429 1.392 52.545 1.00 92.06 225 ASN A CA 1
ATOM 1860 C C . ASN A 1 225 ? -27.155 2.050 51.995 1.00 92.06 225 ASN A C 1
ATOM 1862 O O . ASN A 1 225 ? -26.721 3.066 52.536 1.00 92.06 225 ASN A O 1
ATOM 1866 N N . GLU A 1 226 ? -26.546 1.469 50.962 1.00 94.44 226 GLU A N 1
ATOM 1867 C CA . GLU A 1 226 ? -25.333 1.981 50.339 1.00 94.44 226 GLU A CA 1
ATOM 1868 C C . GLU A 1 226 ? -25.694 2.698 49.035 1.00 94.44 226 GLU A C 1
ATOM 1870 O O . GLU A 1 226 ? -26.435 2.183 48.190 1.00 94.44 226 GLU A O 1
ATOM 1875 N N . GLU A 1 227 ? -25.193 3.923 48.892 1.00 94.81 227 GLU A N 1
ATOM 1876 C CA . GLU A 1 227 ? -25.373 4.735 47.696 1.00 94.81 227 GLU A CA 1
ATOM 1877 C C . GLU A 1 227 ? -24.022 5.284 47.249 1.00 94.81 227 GLU A C 1
ATOM 1879 O O . GLU A 1 227 ? -23.296 5.878 48.047 1.00 94.81 227 GLU A O 1
ATOM 1884 N N . PHE A 1 228 ? -23.727 5.138 45.961 1.00 94.25 228 PHE A N 1
ATOM 1885 C CA . PHE A 1 228 ? -22.485 5.606 45.352 1.00 94.25 228 PHE A CA 1
ATOM 1886 C C . PHE A 1 228 ? -22.797 6.594 44.239 1.00 94.25 228 PHE A C 1
ATOM 1888 O O . PHE A 1 228 ? -23.817 6.478 43.554 1.00 94.25 228 PHE A O 1
ATOM 1895 N N . MET A 1 229 ? -21.931 7.586 44.066 1.00 92.06 229 MET A N 1
ATOM 1896 C CA . MET A 1 229 ? -22.067 8.600 43.028 1.00 92.06 229 MET A CA 1
ATOM 1897 C C . MET A 1 229 ? -20.743 8.731 42.295 1.00 92.06 229 MET A C 1
ATOM 1899 O O . MET A 1 229 ? -19.760 9.143 42.898 1.00 92.06 229 MET A O 1
ATOM 1903 N N . ILE A 1 230 ? -20.743 8.414 41.003 1.00 89.81 230 ILE A N 1
ATOM 1904 C CA . ILE A 1 230 ? -19.569 8.565 40.139 1.00 89.81 230 ILE A CA 1
ATOM 1905 C C . ILE A 1 230 ? -19.811 9.742 39.196 1.00 89.81 230 ILE A C 1
ATOM 1907 O O . ILE A 1 230 ? -20.904 9.890 38.632 1.00 89.81 230 ILE A O 1
ATOM 1911 N N . GLU A 1 231 ? -18.814 10.616 39.052 1.00 86.56 231 GLU A N 1
ATOM 1912 C CA . GLU A 1 231 ? -18.901 11.758 38.145 1.00 86.56 231 GLU A CA 1
ATOM 1913 C C . GLU A 1 231 ? -18.629 11.282 36.713 1.00 86.56 231 GLU A C 1
ATOM 1915 O O . GLU A 1 231 ? -17.510 10.926 36.352 1.00 86.56 231 GLU A O 1
ATOM 1920 N N . TYR A 1 232 ? -19.647 11.331 35.854 1.00 86.19 232 TYR A N 1
ATOM 1921 C CA . TYR A 1 232 ? -19.434 11.106 34.434 1.00 86.19 232 TYR A CA 1
ATOM 1922 C C . TYR A 1 232 ? -18.913 12.381 33.781 1.00 86.19 232 TYR A C 1
ATOM 1924 O O . TYR A 1 232 ? -19.636 13.371 33.635 1.00 86.19 232 TYR A O 1
ATOM 1932 N N . ASP A 1 233 ? -17.657 12.345 33.347 1.00 82.44 233 ASP A N 1
ATOM 1933 C CA . ASP A 1 233 ? -17.053 13.386 32.526 1.00 82.44 233 ASP A CA 1
ATOM 1934 C C . ASP A 1 233 ? -16.525 12.760 31.223 1.00 82.44 233 ASP A C 1
ATOM 1936 O O . ASP A 1 233 ? -15.527 12.032 31.263 1.00 82.44 233 ASP A O 1
ATOM 1940 N N . PRO A 1 234 ? -17.144 13.029 30.056 1.00 76.94 234 PRO A N 1
ATOM 1941 C CA . PRO A 1 234 ? -16.736 12.439 28.777 1.00 76.94 234 PRO A CA 1
ATOM 1942 C C . PRO A 1 234 ? -15.305 12.816 28.359 1.00 76.94 234 PRO A C 1
ATOM 1944 O O . PRO A 1 234 ? -14.716 12.150 27.505 1.00 76.94 234 PRO A O 1
ATOM 1947 N N . VAL A 1 235 ? -14.728 13.876 28.942 1.00 76.31 235 VAL A N 1
ATOM 1948 C CA . VAL A 1 235 ? -13.333 14.271 28.714 1.00 76.31 235 VAL A CA 1
ATOM 1949 C C . VAL A 1 235 ? -12.387 13.436 29.576 1.00 76.31 235 VAL A C 1
ATOM 1951 O O . VAL A 1 235 ? -11.394 12.937 29.045 1.00 76.31 235 VAL A O 1
ATOM 1954 N N . LYS A 1 236 ? -12.689 13.248 30.871 1.00 74.06 236 LYS A N 1
ATOM 1955 C CA . LYS A 1 236 ? -11.856 12.432 31.781 1.00 74.06 236 LYS A CA 1
ATOM 1956 C C . LYS A 1 236 ? -11.937 10.942 31.451 1.00 74.06 236 LYS A C 1
ATOM 1958 O O . LYS A 1 236 ? -10.914 10.280 31.347 1.00 74.06 236 LYS A O 1
ATOM 1963 N N . THR A 1 237 ? -13.145 10.439 31.211 1.00 68.44 237 THR A N 1
ATOM 1964 C CA . THR A 1 237 ? -13.415 9.024 30.891 1.00 68.44 237 THR A CA 1
ATOM 1965 C C . THR A 1 237 ? -12.954 8.627 29.487 1.00 68.44 237 THR A C 1
ATOM 1967 O O . THR A 1 237 ? -13.126 7.485 29.080 1.00 68.44 237 THR A O 1
ATOM 1970 N N . GLN A 1 238 ? -12.392 9.557 28.705 1.00 69.12 238 GLN A N 1
ATOM 1971 C CA . GLN A 1 238 ? -11.998 9.332 27.311 1.00 69.12 238 GLN A CA 1
ATOM 1972 C C . GLN A 1 238 ? -13.128 8.743 26.453 1.00 69.12 238 GLN A C 1
ATOM 1974 O O . GLN A 1 238 ? -12.878 8.007 25.495 1.00 69.12 238 GLN A O 1
ATOM 1979 N N . VAL A 1 239 ? -14.373 9.131 26.748 1.00 68.25 239 VAL A N 1
ATOM 1980 C CA . VAL A 1 239 ? -15.584 8.613 26.101 1.00 68.25 239 VAL A CA 1
ATOM 1981 C C . VAL A 1 239 ? -15.847 7.127 26.391 1.00 68.25 239 VAL A C 1
ATOM 1983 O O . VAL A 1 239 ? -16.564 6.489 25.624 1.00 68.25 239 VAL A O 1
ATOM 1986 N N . GLN A 1 240 ? -15.293 6.547 27.461 1.00 69.31 240 GLN A N 1
ATOM 1987 C CA . GLN A 1 240 ? -15.827 5.285 27.974 1.00 69.31 240 GLN A CA 1
ATOM 1988 C C . GLN A 1 240 ? -17.273 5.513 28.408 1.00 69.31 240 GLN A C 1
ATOM 1990 O O . GLN A 1 240 ? -17.583 6.466 29.126 1.00 69.31 240 GLN A O 1
ATOM 1995 N N . LYS A 1 241 ? -18.150 4.666 27.877 1.00 77.94 241 LYS A N 1
ATOM 1996 C CA . LYS A 1 241 ? -19.604 4.737 28.054 1.00 77.94 241 LYS A CA 1
ATOM 1997 C C . LYS A 1 241 ? -20.117 3.591 28.915 1.00 77.94 241 LYS A C 1
ATOM 1999 O O . LYS A 1 241 ? -21.308 3.508 29.147 1.00 77.94 241 LYS A O 1
ATOM 2004 N 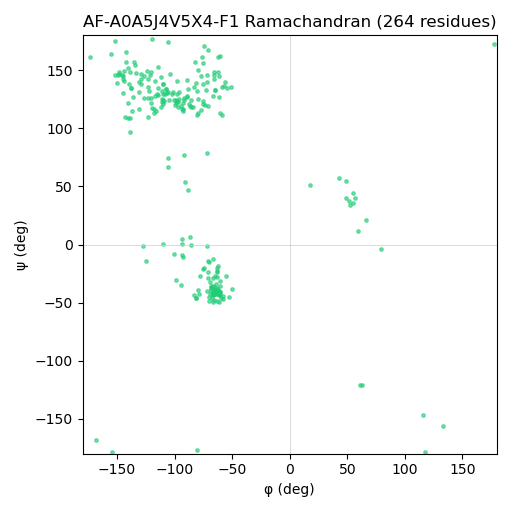N . GLU A 1 242 ? -19.216 2.731 29.368 1.00 85.88 242 GLU A N 1
ATOM 2005 C CA . GLU A 1 242 ? -19.538 1.533 30.116 1.00 85.88 242 GLU A CA 1
ATOM 2006 C C . GLU A 1 242 ? -19.132 1.739 31.571 1.00 85.88 242 GLU A C 1
ATOM 2008 O O . GLU A 1 242 ? -18.047 2.248 31.872 1.00 85.88 242 GLU A O 1
ATOM 2013 N N . VAL A 1 243 ? -20.038 1.369 32.465 1.00 91.31 243 VAL A N 1
ATOM 2014 C CA . VAL A 1 243 ? -19.738 1.161 33.874 1.00 91.31 243 VAL A CA 1
ATOM 2015 C C . VAL A 1 243 ? -19.526 -0.328 34.064 1.00 91.31 243 VAL A C 1
ATOM 2017 O O . VAL A 1 243 ? -20.432 -1.121 33.794 1.00 91.31 243 VAL A O 1
ATOM 2020 N N . ASP A 1 244 ? -18.354 -0.690 34.565 1.00 93.38 244 ASP A N 1
ATOM 2021 C CA . ASP A 1 244 ? -18.047 -2.061 34.936 1.00 93.38 244 ASP A CA 1
ATOM 2022 C C . ASP A 1 244 ? -18.540 -2.312 36.360 1.00 93.38 244 ASP A C 1
ATOM 2024 O O . ASP A 1 244 ? -18.192 -1.593 37.297 1.00 93.38 244 ASP A O 1
ATOM 2028 N N . VAL A 1 245 ? -19.381 -3.329 36.519 1.00 95.31 245 VAL A N 1
ATOM 2029 C CA . VAL A 1 245 ? -19.880 -3.798 37.810 1.00 95.31 245 VAL A CA 1
ATOM 2030 C C . VAL A 1 245 ? -19.379 -5.216 38.012 1.00 95.31 245 VAL A C 1
ATOM 2032 O O . VAL A 1 245 ? -19.755 -6.137 37.288 1.00 95.31 245 VAL A O 1
ATOM 2035 N N . GLU A 1 246 ? -18.532 -5.390 39.013 1.00 97.25 246 GLU A N 1
ATOM 2036 C CA . GLU A 1 246 ? -17.888 -6.653 39.340 1.00 97.25 246 GLU A CA 1
ATOM 2037 C C . GLU A 1 246 ? -18.324 -7.111 40.729 1.00 97.25 246 GLU A C 1
ATOM 2039 O O . GLU A 1 246 ? -18.434 -6.309 41.652 1.00 97.25 246 GLU A O 1
ATOM 2044 N N . VAL A 1 247 ? -18.554 -8.406 40.890 1.00 97.56 247 VAL A N 1
ATOM 2045 C CA . VAL A 1 247 ? -18.817 -9.049 42.176 1.00 97.56 247 VAL A CA 1
ATOM 2046 C C . VAL A 1 247 ? -17.600 -9.893 42.513 1.00 97.56 247 VAL A C 1
ATOM 2048 O O . VAL A 1 247 ? -17.218 -10.763 41.729 1.00 97.56 247 VAL A O 1
ATOM 2051 N N . TRP A 1 248 ? -17.006 -9.638 43.669 1.00 97.19 248 TRP A N 1
ATOM 2052 C CA . TRP A 1 248 ? -15.789 -10.284 44.148 1.00 97.19 248 TRP A CA 1
ATOM 2053 C C . TRP A 1 248 ? -16.051 -10.994 45.466 1.00 97.19 248 TRP A C 1
ATOM 2055 O O . TRP A 1 248 ? -16.878 -10.539 46.251 1.00 97.19 248 TRP A O 1
ATOM 2065 N N . ASP A 1 249 ? -15.337 -12.087 45.693 1.00 94.81 249 ASP A N 1
ATOM 2066 C CA . ASP A 1 249 ? -15.272 -12.819 46.945 1.00 94.81 249 ASP A CA 1
ATOM 2067 C C . ASP A 1 249 ? -14.073 -12.337 47.761 1.00 94.81 249 ASP A C 1
ATOM 2069 O O . ASP A 1 249 ? -12.939 -12.401 47.287 1.00 94.81 249 ASP A O 1
ATOM 2073 N N . TYR A 1 250 ? -14.311 -11.807 48.958 1.00 94.19 250 TYR A N 1
ATOM 2074 C CA . TYR A 1 250 ? -13.231 -11.315 49.804 1.00 94.19 250 TYR A CA 1
ATOM 2075 C C . TYR A 1 250 ? -12.521 -12.450 50.543 1.00 94.19 250 TYR A C 1
ATOM 2077 O O . TYR A 1 250 ? -13.124 -13.132 51.369 1.00 94.19 250 TYR A O 1
ATOM 2085 N N . ASP A 1 251 ? -11.200 -12.527 50.388 1.00 89.00 251 ASP A N 1
ATOM 2086 C CA . ASP A 1 251 ? -10.377 -13.509 51.082 1.00 89.00 251 ASP A CA 1
ATOM 2087 C C . ASP A 1 251 ? -9.577 -12.885 52.227 1.00 89.00 251 ASP A C 1
ATOM 2089 O O . ASP A 1 251 ? -8.738 -11.996 52.058 1.00 89.00 251 ASP A O 1
ATOM 2093 N N . LYS A 1 252 ? -9.732 -13.424 53.444 1.00 84.00 252 LYS A N 1
ATOM 2094 C CA . LYS A 1 252 ? -8.902 -12.994 54.593 1.00 84.00 252 LYS A CA 1
ATOM 2095 C C . LYS A 1 252 ? -7.418 -13.290 54.391 1.00 84.00 252 LYS A C 1
ATOM 2097 O O . LYS A 1 252 ? -6.570 -12.640 55.007 1.00 84.00 252 LYS A O 1
ATOM 2102 N N . THR A 1 253 ? -7.108 -14.320 53.610 1.00 79.88 253 THR A N 1
ATOM 2103 C CA . THR A 1 253 ? -5.745 -14.743 53.295 1.00 79.88 253 THR A CA 1
ATOM 2104 C C . THR A 1 253 ? -5.674 -15.156 51.836 1.00 79.88 253 THR A C 1
ATOM 2106 O O . THR A 1 253 ? -6.162 -16.226 51.496 1.00 79.88 253 THR A O 1
ATOM 2109 N N . GLY A 1 254 ? -5.015 -14.360 51.000 1.00 81.88 254 GLY A N 1
ATOM 2110 C CA . GLY A 1 254 ? -4.939 -14.633 49.568 1.00 81.88 254 GLY A CA 1
ATOM 2111 C C . GLY A 1 254 ? -5.242 -13.388 48.752 1.00 81.88 254 GLY A C 1
ATOM 2112 O O . GLY A 1 254 ? -5.027 -12.273 49.230 1.00 81.88 254 GLY A O 1
ATOM 2113 N N . PHE A 1 255 ? -5.683 -13.608 47.519 1.00 90.19 255 PHE A N 1
ATOM 2114 C CA . PHE A 1 255 ? -6.218 -12.579 46.641 1.00 90.19 255 PHE A CA 1
ATOM 2115 C C . PHE A 1 255 ? -7.708 -12.836 46.497 1.00 90.19 255 PHE A C 1
ATOM 2117 O O . PHE A 1 255 ? -8.073 -13.986 46.305 1.00 90.19 255 PHE A O 1
ATOM 2124 N N . ASP A 1 256 ? -8.507 -11.777 46.542 1.00 93.31 256 ASP A N 1
ATOM 2125 C CA . ASP A 1 256 ? -9.946 -11.861 46.314 1.00 93.31 256 ASP A CA 1
ATOM 2126 C C . ASP A 1 256 ? -10.253 -12.508 44.953 1.00 93.31 256 ASP A C 1
ATOM 2128 O O . ASP A 1 256 ? -9.595 -12.206 43.947 1.00 93.31 256 ASP A O 1
ATOM 2132 N N . ASP A 1 257 ? -11.274 -13.363 44.915 1.00 92.62 257 ASP A N 1
ATOM 2133 C CA . ASP A 1 257 ? -11.680 -14.094 43.717 1.00 92.62 257 ASP A CA 1
ATOM 2134 C C . ASP A 1 257 ? -12.826 -13.375 42.992 1.00 92.62 257 ASP A C 1
ATOM 2136 O O . ASP A 1 257 ? -13.851 -13.024 43.575 1.00 92.62 257 ASP A O 1
ATOM 2140 N N . LEU A 1 258 ? -12.703 -13.178 41.679 1.00 95.69 258 LEU A N 1
ATOM 2141 C CA . LEU A 1 258 ? -13.795 -12.612 40.886 1.00 95.69 258 LEU A CA 1
ATOM 2142 C C . LEU A 1 258 ? -14.929 -13.640 40.747 1.00 95.69 258 LEU A C 1
ATOM 2144 O O . LEU A 1 258 ? -14.751 -14.692 40.131 1.00 95.69 258 LEU A O 1
ATOM 2148 N N . ILE A 1 259 ? -16.119 -13.298 41.243 1.00 94.69 259 ILE A N 1
ATOM 2149 C CA . ILE A 1 259 ? -17.326 -14.122 41.109 1.00 94.69 259 ILE A CA 1
ATOM 2150 C C . ILE A 1 259 ? -18.005 -13.873 39.756 1.00 94.69 259 ILE A C 1
ATOM 2152 O O . ILE A 1 259 ? -18.437 -14.813 39.086 1.00 94.69 259 ILE A O 1
ATOM 2156 N N . GLY A 1 260 ? -18.113 -12.610 39.336 1.00 93.94 260 GLY A N 1
ATOM 2157 C CA . GLY A 1 260 ? -18.747 -12.248 38.068 1.00 93.94 260 GLY A CA 1
ATOM 2158 C C . GLY A 1 260 ? -18.619 -10.769 37.729 1.00 93.94 260 GLY A C 1
ATOM 2159 O O . GLY A 1 260 ? -18.354 -9.950 38.600 1.00 93.94 260 GLY A O 1
ATOM 2160 N N . ALA A 1 261 ? -18.813 -10.421 36.458 1.00 95.44 261 ALA A N 1
ATOM 2161 C CA . ALA A 1 261 ? -18.710 -9.047 35.973 1.00 95.44 261 ALA A CA 1
ATOM 2162 C C . ALA A 1 261 ? -19.745 -8.759 34.881 1.00 95.44 261 ALA A C 1
ATOM 2164 O O . ALA A 1 261 ? -20.117 -9.651 34.113 1.00 95.44 261 ALA A O 1
ATOM 2165 N N . VAL A 1 262 ? -20.190 -7.507 34.802 1.00 94.00 262 VAL A N 1
ATOM 2166 C CA . VAL A 1 262 ? -21.047 -6.988 33.734 1.00 94.00 262 VAL A CA 1
ATOM 2167 C C . VAL A 1 262 ? -20.669 -5.545 33.415 1.00 94.00 262 VAL A C 1
ATOM 2169 O O . VAL A 1 262 ? -20.409 -4.761 34.322 1.00 94.00 262 VAL A O 1
ATOM 2172 N N . SER A 1 263 ? -20.688 -5.192 32.133 1.00 92.06 263 SER A N 1
ATOM 2173 C CA . SER A 1 263 ? -20.505 -3.816 31.664 1.00 92.06 263 SER A CA 1
ATOM 2174 C C . SER A 1 263 ? -21.856 -3.260 31.217 1.00 92.06 263 SER A C 1
ATOM 2176 O O . SER A 1 263 ? -22.602 -3.925 30.491 1.00 92.06 263 SER A O 1
ATOM 2178 N N . VAL A 1 264 ? -22.201 -2.062 31.687 1.00 87.00 264 VAL A N 1
ATOM 2179 C CA . VAL A 1 264 ? -23.488 -1.409 31.409 1.00 87.00 264 VAL A CA 1
ATOM 2180 C C . VAL A 1 264 ? -23.248 -0.075 30.715 1.00 87.00 264 VAL A C 1
ATOM 2182 O O . VAL A 1 264 ? -22.589 0.793 31.280 1.00 87.00 264 VAL A O 1
ATOM 2185 N N . ASP A 1 265 ? -23.816 0.096 29.519 1.00 83.88 265 ASP A N 1
ATOM 2186 C CA . ASP A 1 265 ? -23.831 1.382 28.812 1.00 83.88 265 ASP A CA 1
ATOM 2187 C C . ASP A 1 265 ? -24.655 2.431 29.583 1.00 83.88 265 ASP A C 1
ATOM 2189 O O . ASP A 1 265 ? -25.793 2.159 29.987 1.00 83.88 265 ASP A O 1
ATOM 2193 N N . VAL A 1 266 ? -24.106 3.640 29.741 1.00 72.88 266 VAL A N 1
ATOM 2194 C CA . VAL A 1 266 ? -24.718 4.785 30.450 1.00 72.88 266 VAL A CA 1
ATOM 2195 C C . VAL A 1 266 ? -24.854 6.047 29.601 1.00 72.88 266 VAL A C 1
ATOM 2197 O O . V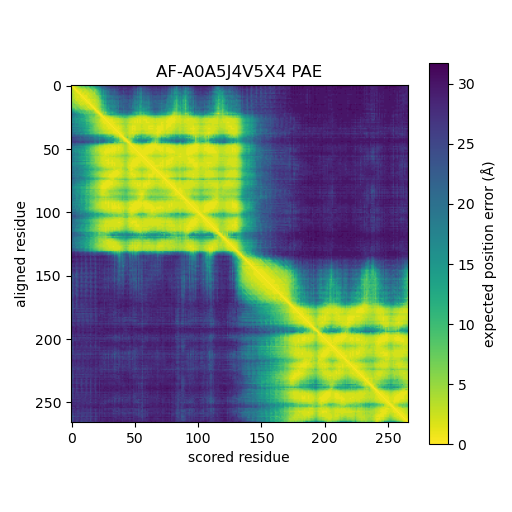AL A 1 266 ? -24.023 6.294 28.694 1.00 72.88 266 VAL A O 1
#

Radius of gyration: 38.62 Å; Cα contacts (8 Å, |Δi|>4): 432; chains: 1; bounding box: 66×42×94 Å

Mean predicted aligned error: 17.74 Å

Secondary structure (DSSP, 8-state):
-HHHHHHHHHHHHHHHHHHHTT--SEEEEE-SEEE-S-----SSS---EEEEEEETTEEEEPPPP-S-SSEEETT--EEEEE-TTTTTT--EEEEEEEEPPSSS-PEEEEEEEEESGGGTTS-------PBP--SHHHHHHHHHHHHHHHHHHHHHHHHHHHHHHHHHHHTT---EEEEE-SEEE-SPPP-SSSS---EEEEEEETTEEEEPPPPTT-SSEEETT--EEEEE-TTTTTT--EEEEEEEE--SSS-PEEEEEEEEE-

pLDDT: mean 84.35, std 12.24, range [45.78, 98.5]

InterPro domains:
  IPR000008 C2 domain [PF00168] (27-118)
  IPR000008 C2 domain [PF00168] (183-266)
  IPR000008 C2 domain [PS50004] (8-129)
  IPR000008 C2 domain [PS50004] (152-266)
  IPR000008 C2 domain [SM00239] (27-138)
  IPR000008 C2 domain [SM00239] (182-265)
  IPR035892 C2 domain superfamily [G3DSA:2.60.40.150] (23-147)
  IPR035892 C2 domain superfamily [G3DSA:2.60.40.150] (153-266)
  IPR035892 C2 domain superfamily [SSF49562] (22-137)
  IPR035892 C2 domain superfamily [SSF49562] (175-266)